Protein AF-A0A7S0CGX6-F1 (afdb_monomer_lite)

Sequence (219 aa):
TAFRGHVDDARGMKEIEALLEKGFIPLAGNFGIDGVIGSVFNYNDKLPGKLAWVVGTYDPVVAGTTTPLTILDLEKSSDESGDLQLMRALVSRTSAPDVHFEPFPEASVIDFSEEALRSMNGRWGGKGRLTLIGDAAHAFPAADGQGGSQAFEDAIVLTRLLEQGPKTTIDKVLEEFEVSRMERVTKIHADQTQRFANASKGKMVPWPQDFMSWVFKGV

Structure (mmCIF, N/CA/C/O backbone):
data_AF-A0A7S0CGX6-F1
#
_entry.id   AF-A0A7S0CGX6-F1
#
loop_
_atom_site.group_PDB
_atom_site.id
_atom_site.type_symbol
_atom_site.label_atom_id
_atom_site.label_alt_id
_atom_site.label_comp_id
_atom_site.label_asym_id
_atom_site.label_entity_id
_atom_site.label_seq_id
_atom_site.pdbx_PDB_ins_code
_atom_site.Cartn_x
_atom_site.Cartn_y
_atom_site.Cartn_z
_atom_site.occupancy
_atom_site.B_iso_or_equiv
_atom_site.auth_seq_id
_atom_site.auth_comp_id
_atom_site.auth_asym_id
_atom_site.auth_atom_id
_atom_site.pdbx_PDB_model_num
ATOM 1 N N . THR A 1 1 ? 2.842 7.699 -18.179 1.00 55.03 1 THR A N 1
ATOM 2 C CA . THR A 1 1 ? 1.690 6.883 -18.647 1.00 55.03 1 THR A CA 1
ATOM 3 C C . THR A 1 1 ? 1.991 5.424 -18.401 1.00 55.03 1 THR A C 1
ATOM 5 O O . THR A 1 1 ? 3.157 5.067 -18.501 1.00 55.03 1 THR A O 1
ATOM 8 N N . ALA A 1 2 ? 0.996 4.598 -18.071 1.00 59.06 2 ALA A N 1
ATOM 9 C CA . A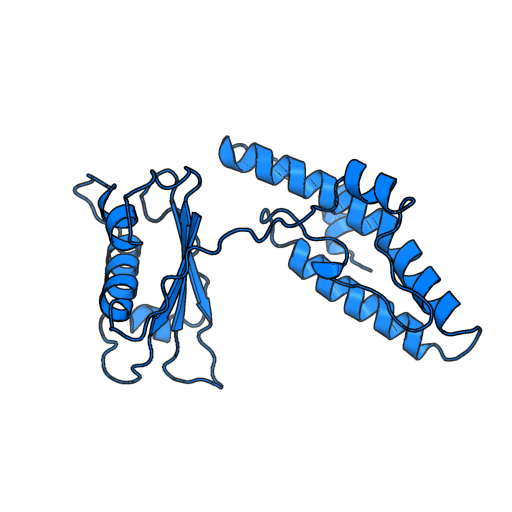LA A 1 2 ? 1.184 3.158 -17.899 1.00 59.06 2 ALA A CA 1
ATOM 10 C C . ALA A 1 2 ? 0.374 2.371 -18.935 1.00 59.06 2 ALA A C 1
ATOM 12 O O . ALA A 1 2 ? -0.763 2.729 -19.243 1.00 59.06 2 ALA A O 1
ATOM 13 N N . PHE A 1 3 ? 0.970 1.297 -19.441 1.00 62.03 3 PHE A N 1
ATOM 14 C CA . PHE A 1 3 ? 0.364 0.347 -20.364 1.00 62.03 3 PHE A CA 1
ATOM 15 C C . PHE A 1 3 ? 0.423 -1.045 -19.756 1.00 62.03 3 PHE A C 1
ATOM 17 O O . PHE A 1 3 ? 1.426 -1.391 -19.136 1.00 62.03 3 PHE A O 1
ATOM 24 N N . ARG A 1 4 ? -0.624 -1.845 -19.955 1.00 63.94 4 ARG A N 1
ATOM 25 C CA . ARG A 1 4 ? -0.702 -3.228 -19.475 1.00 63.94 4 ARG A CA 1
ATOM 26 C C . ARG A 1 4 ? -1.070 -4.170 -20.612 1.00 63.94 4 ARG A C 1
ATOM 28 O O . ARG A 1 4 ? -1.811 -3.780 -21.510 1.00 63.94 4 ARG A O 1
ATOM 35 N N . GLY A 1 5 ? -0.607 -5.408 -20.533 1.00 66.81 5 GLY A N 1
ATOM 36 C CA . GLY A 1 5 ? -0.975 -6.460 -21.475 1.00 66.81 5 GLY A CA 1
ATOM 37 C C . GLY A 1 5 ? -0.889 -7.840 -20.842 1.00 66.81 5 GLY A C 1
ATOM 38 O O . GLY A 1 5 ? -0.387 -8.002 -19.727 1.00 66.81 5 GLY A O 1
ATOM 39 N N . HIS A 1 6 ? -1.415 -8.834 -21.554 1.00 62.53 6 HIS A N 1
ATOM 40 C CA . HIS A 1 6 ? -1.326 -10.232 -21.155 1.00 62.53 6 HIS A CA 1
ATOM 41 C C . HIS A 1 6 ? -1.092 -11.136 -22.368 1.00 62.53 6 HIS A C 1
ATOM 43 O O . HIS A 1 6 ? -1.573 -10.838 -23.460 1.00 62.53 6 HIS A O 1
ATOM 49 N N . VAL A 1 7 ? -0.346 -12.225 -22.174 1.00 63.69 7 VAL A N 1
ATOM 50 C CA . VAL A 1 7 ? -0.142 -13.283 -23.178 1.00 63.69 7 VAL A CA 1
ATOM 51 C C . VAL A 1 7 ? -0.986 -14.495 -22.781 1.00 63.69 7 VAL A C 1
ATOM 53 O O . VAL A 1 7 ? -0.852 -14.967 -21.655 1.00 63.69 7 VAL A O 1
ATOM 56 N N . ASP A 1 8 ? -1.815 -14.988 -23.707 1.00 57.00 8 ASP A N 1
ATOM 57 C CA . ASP A 1 8 ? -2.742 -16.124 -23.540 1.00 57.00 8 ASP A CA 1
ATOM 58 C C . ASP A 1 8 ? -2.368 -17.304 -24.475 1.00 57.00 8 ASP A C 1
ATOM 60 O O . ASP A 1 8 ? -3.198 -17.822 -25.221 1.00 57.00 8 ASP A O 1
ATOM 64 N N . ASP A 1 9 ? -1.104 -17.747 -24.484 1.00 57.50 9 ASP A N 1
ATOM 65 C CA . ASP A 1 9 ? -0.684 -18.893 -25.312 1.00 57.50 9 ASP A CA 1
ATOM 66 C C . ASP A 1 9 ? 0.294 -19.824 -24.587 1.00 57.50 9 ASP A C 1
ATOM 68 O O . ASP A 1 9 ? 1.496 -19.583 -24.520 1.00 57.50 9 ASP A O 1
ATOM 72 N N . ALA A 1 10 ? -0.228 -20.956 -24.112 1.00 51.03 10 ALA A N 1
ATOM 73 C CA . ALA A 1 10 ? 0.530 -21.979 -23.401 1.00 51.03 10 ALA A CA 1
ATOM 74 C C . ALA A 1 10 ? 1.576 -22.732 -24.261 1.00 51.03 10 ALA A C 1
ATOM 76 O O . ALA A 1 10 ? 2.317 -23.540 -23.706 1.00 51.03 10 ALA A O 1
ATOM 77 N N . ARG A 1 11 ? 1.636 -22.549 -25.595 1.00 50.25 11 ARG A N 1
ATOM 78 C CA . ARG A 1 11 ? 2.437 -23.420 -26.490 1.00 50.25 11 ARG A CA 1
ATOM 79 C C . ARG A 1 11 ? 3.392 -22.703 -27.455 1.00 50.25 11 ARG A C 1
ATOM 81 O O . ARG A 1 11 ? 4.190 -23.379 -28.101 1.00 50.25 11 ARG A O 1
ATOM 88 N N . GLY A 1 12 ? 3.383 -21.373 -27.529 1.00 55.06 12 GLY A N 1
ATOM 89 C CA . GLY A 1 12 ? 4.249 -20.598 -28.431 1.00 55.06 12 GLY A CA 1
ATOM 90 C C . GLY A 1 12 ? 5.555 -20.046 -27.833 1.00 55.06 12 GLY A C 1
ATOM 91 O O . GLY A 1 12 ? 6.237 -19.287 -28.517 1.00 55.06 12 GLY A O 1
ATOM 92 N N . MET A 1 13 ? 5.902 -20.370 -26.584 1.00 58.91 13 MET A N 1
ATOM 93 C CA . MET A 1 13 ? 6.680 -19.501 -25.678 1.00 58.91 13 MET A CA 1
ATOM 94 C C . MET A 1 13 ? 8.217 -19.666 -25.638 1.00 58.91 13 MET A C 1
ATOM 96 O O . MET A 1 13 ? 8.823 -19.204 -24.680 1.00 58.91 13 MET A O 1
ATOM 100 N N . LYS A 1 14 ? 8.886 -20.261 -26.637 1.00 62.06 14 LYS A N 1
ATOM 101 C CA . LYS A 1 14 ? 10.346 -20.542 -26.561 1.00 62.06 14 LYS A CA 1
ATOM 102 C C . LYS A 1 14 ? 11.224 -19.325 -26.225 1.00 62.06 14 LYS A C 1
ATOM 104 O O . LYS A 1 14 ? 12.210 -19.466 -25.513 1.00 62.06 14 LYS A O 1
ATOM 109 N N . GLU A 1 15 ? 10.871 -18.128 -26.703 1.00 60.38 15 GLU A N 1
ATOM 110 C CA . GLU A 1 15 ? 11.646 -16.906 -26.415 1.00 60.38 15 GLU A CA 1
ATOM 111 C C . GLU A 1 15 ? 11.464 -16.385 -24.977 1.00 60.38 15 GLU A C 1
ATOM 113 O O . GLU A 1 15 ? 12.324 -15.669 -24.472 1.00 60.38 15 GLU A O 1
ATOM 118 N N . ILE A 1 16 ? 10.365 -16.749 -24.306 1.00 62.00 16 ILE A N 1
ATOM 119 C CA . ILE A 1 16 ? 10.053 -16.340 -22.925 1.00 62.00 16 ILE A CA 1
ATOM 120 C C . ILE A 1 16 ? 10.104 -17.519 -21.942 1.00 62.00 16 ILE A C 1
ATOM 122 O O . ILE A 1 16 ? 9.847 -17.345 -20.755 1.00 62.00 16 ILE A O 1
ATOM 126 N N . GLU A 1 17 ? 10.475 -18.710 -22.418 1.00 62.69 17 GLU A N 1
ATOM 127 C CA . GLU A 1 17 ? 10.611 -19.951 -21.647 1.00 62.69 17 GLU A CA 1
ATOM 128 C C . GLU A 1 17 ? 11.596 -19.770 -20.491 1.00 62.69 17 GLU A C 1
ATOM 130 O O . GLU A 1 17 ? 11.310 -20.172 -19.370 1.00 62.69 17 GLU A O 1
ATOM 135 N N . ALA A 1 18 ? 12.666 -19.004 -20.710 1.00 58.69 18 ALA A N 1
ATOM 136 C CA . ALA A 1 18 ? 13.598 -18.621 -19.657 1.00 58.69 18 ALA A CA 1
ATOM 137 C C . ALA A 1 18 ? 12.942 -17.825 -18.507 1.00 58.69 18 ALA A C 1
ATOM 139 O O . ALA A 1 18 ? 13.439 -17.887 -17.388 1.00 58.69 18 ALA A O 1
ATOM 140 N N . LEU A 1 19 ? 11.846 -17.085 -18.732 1.00 56.66 19 LEU A N 1
ATOM 141 C CA . LEU A 1 19 ? 11.074 -16.455 -17.647 1.00 56.66 19 LEU A CA 1
ATOM 142 C C . LEU A 1 19 ? 10.180 -17.447 -16.913 1.00 56.66 19 LEU A C 1
ATOM 144 O O . LEU A 1 19 ? 10.007 -17.335 -15.701 1.00 56.66 19 LEU A O 1
ATOM 148 N N . LEU A 1 20 ? 9.609 -18.392 -17.657 1.00 55.62 20 LEU A N 1
ATOM 149 C CA . LEU A 1 20 ? 8.734 -19.428 -17.118 1.00 55.62 20 LEU A CA 1
ATOM 150 C C . LEU A 1 20 ? 9.530 -20.414 -16.254 1.00 55.62 20 LEU A C 1
ATOM 152 O O . LEU A 1 20 ? 9.070 -20.806 -15.186 1.00 55.62 20 LEU A O 1
ATOM 156 N N . GLU A 1 21 ? 10.747 -20.760 -16.677 1.00 55.22 21 GLU A N 1
ATOM 157 C CA . GLU A 1 21 ? 11.655 -21.663 -15.965 1.00 55.22 21 GLU A CA 1
ATOM 158 C C . GLU A 1 21 ? 12.340 -21.004 -14.764 1.00 55.22 21 GLU A C 1
ATOM 160 O O . GLU A 1 21 ? 12.578 -21.668 -13.756 1.00 55.22 21 GLU A O 1
ATOM 165 N N . LYS A 1 22 ? 12.647 -19.699 -14.836 1.00 52.69 22 LYS A N 1
ATOM 166 C CA . LYS A 1 22 ? 13.346 -18.983 -13.752 1.00 52.69 22 LYS A CA 1
ATOM 167 C C . LYS A 1 22 ? 12.525 -18.819 -12.478 1.00 52.69 22 LYS A C 1
ATOM 169 O O . LYS A 1 22 ? 13.098 -18.382 -11.487 1.00 52.69 22 LYS A O 1
ATOM 174 N N . GLY A 1 23 ? 11.237 -19.173 -12.487 1.00 48.19 23 GLY A N 1
ATOM 175 C CA . GLY A 1 23 ? 10.415 -19.220 -11.284 1.00 48.19 23 GLY A CA 1
ATOM 176 C C . GLY A 1 23 ? 10.387 -17.877 -10.559 1.00 48.19 23 GLY A C 1
ATOM 177 O O . GLY A 1 23 ? 11.095 -17.675 -9.584 1.00 48.19 23 GLY A O 1
ATOM 178 N N . PHE A 1 24 ? 9.531 -16.973 -11.030 1.00 53.50 24 PHE A N 1
ATOM 179 C CA . PHE A 1 24 ? 9.082 -15.797 -10.282 1.00 53.50 24 PHE A CA 1
ATOM 180 C C . PHE A 1 24 ? 10.202 -14.908 -9.700 1.00 53.50 24 PHE A C 1
ATOM 182 O O . PHE A 1 24 ? 10.505 -14.926 -8.509 1.00 53.50 24 PHE A O 1
ATOM 189 N N . ILE A 1 25 ? 10.729 -14.011 -10.531 1.00 49.28 25 ILE A N 1
ATOM 190 C CA . ILE A 1 25 ? 11.289 -12.742 -10.058 1.00 49.28 25 ILE A CA 1
ATOM 191 C C . ILE A 1 25 ? 10.633 -11.659 -10.913 1.00 49.28 25 ILE A C 1
ATOM 193 O O . ILE A 1 25 ? 10.689 -11.780 -12.140 1.00 49.28 25 ILE A O 1
ATOM 197 N N . PRO A 1 26 ? 9.977 -10.636 -10.331 1.00 54.75 26 PRO A N 1
ATOM 198 C CA . PRO A 1 26 ? 9.543 -9.496 -11.121 1.00 54.75 26 PRO A CA 1
ATOM 199 C C . PRO A 1 26 ? 10.778 -8.916 -11.812 1.00 54.75 26 PRO A C 1
ATOM 201 O O . PRO A 1 26 ? 11.684 -8.408 -11.152 1.00 54.75 26 PRO A O 1
ATOM 204 N N . LEU A 1 27 ? 10.836 -9.020 -13.141 1.00 58.47 27 LEU A N 1
ATOM 205 C CA . LEU A 1 27 ? 11.769 -8.221 -13.922 1.00 58.47 27 LEU A CA 1
ATOM 206 C C . LEU A 1 27 ? 11.249 -6.796 -13.853 1.00 58.47 27 LEU A C 1
ATOM 208 O O . LEU A 1 27 ? 10.377 -6.424 -14.631 1.00 58.47 27 LEU A O 1
ATOM 212 N N . ALA A 1 28 ? 11.720 -6.054 -12.859 1.00 57.62 28 ALA A N 1
ATOM 213 C CA . ALA A 1 28 ? 11.467 -4.638 -12.688 1.00 57.62 28 ALA A CA 1
ATOM 214 C C . ALA A 1 28 ? 12.790 -3.899 -12.886 1.00 57.62 28 ALA A C 1
ATOM 216 O O . ALA A 1 28 ? 13.780 -4.185 -12.213 1.00 57.62 28 ALA A O 1
ATOM 217 N N . GLY A 1 29 ? 12.818 -2.969 -13.831 1.00 61.44 29 GLY A N 1
ATOM 218 C CA . GLY A 1 29 ? 14.030 -2.236 -14.167 1.00 61.44 29 GLY A CA 1
ATOM 219 C C . GLY A 1 29 ? 13.794 -1.220 -15.271 1.00 61.44 29 GLY A C 1
ATOM 220 O O . GLY A 1 29 ? 12.682 -1.093 -15.785 1.00 61.44 29 GLY A O 1
ATOM 221 N N . ASN A 1 30 ? 14.858 -0.511 -15.642 1.00 57.69 30 ASN A N 1
ATOM 222 C CA . ASN A 1 30 ? 14.795 0.487 -16.708 1.00 57.69 30 ASN A CA 1
ATOM 223 C C . ASN A 1 30 ? 15.037 -0.107 -18.106 1.00 57.69 30 ASN A C 1
ATOM 225 O O . ASN A 1 30 ? 14.940 0.608 -19.092 1.00 57.69 30 ASN A O 1
ATOM 229 N N . PHE A 1 31 ? 15.362 -1.404 -18.216 1.00 61.41 31 PHE A N 1
ATOM 230 C CA . PHE A 1 31 ? 15.564 -2.118 -19.492 1.00 61.41 31 PHE A CA 1
ATOM 231 C C . PHE A 1 31 ? 16.521 -1.422 -20.482 1.00 61.41 31 PHE A C 1
ATOM 233 O O . PHE A 1 31 ? 16.401 -1.605 -21.686 1.00 61.41 31 PHE A O 1
ATOM 240 N N . GLY A 1 32 ? 17.461 -0.611 -19.984 1.00 57.81 32 GLY A N 1
ATOM 241 C CA . GLY A 1 32 ? 18.377 0.183 -20.814 1.00 57.81 32 GLY A CA 1
ATOM 242 C C . GLY A 1 32 ? 17.799 1.499 -21.352 1.00 57.81 32 GLY A C 1
ATOM 243 O O . GLY A 1 32 ? 18.538 2.273 -21.947 1.00 57.81 32 GLY A O 1
ATOM 244 N N . ILE A 1 33 ? 16.522 1.805 -21.097 1.00 59.78 33 ILE A N 1
ATOM 245 C CA . ILE A 1 33 ? 15.863 3.023 -21.573 1.00 59.78 33 ILE A CA 1
ATOM 246 C C . ILE A 1 33 ? 15.670 4.009 -20.416 1.00 59.78 33 ILE A C 1
ATOM 248 O O . ILE A 1 33 ? 14.887 3.780 -19.489 1.00 59.78 33 ILE A O 1
ATOM 252 N N . ASP A 1 34 ? 16.355 5.149 -20.490 1.00 58.75 34 ASP A N 1
ATOM 253 C CA . ASP A 1 34 ? 16.158 6.245 -19.543 1.00 58.75 34 ASP A CA 1
ATOM 254 C C . ASP A 1 34 ? 14.699 6.720 -19.562 1.00 58.75 34 ASP A C 1
ATOM 256 O O . ASP A 1 34 ? 14.112 6.976 -20.612 1.00 58.75 34 ASP A O 1
ATOM 260 N N . GLY A 1 35 ? 14.096 6.839 -18.379 1.00 57.22 35 GLY A N 1
ATOM 261 C CA . GLY A 1 35 ? 12.719 7.316 -18.252 1.00 57.22 35 GLY A CA 1
ATOM 262 C C . GLY A 1 35 ? 11.635 6.247 -18.451 1.00 57.22 35 GLY A C 1
ATOM 263 O O . GLY A 1 35 ? 10.457 6.567 -18.270 1.00 57.22 35 GLY A O 1
ATOM 264 N N . VAL A 1 36 ? 11.988 4.993 -18.758 1.00 61.72 36 VAL A N 1
ATOM 265 C CA . VAL A 1 36 ? 11.042 3.868 -18.873 1.00 61.72 36 VAL A CA 1
ATOM 266 C C . VAL A 1 36 ? 11.250 2.896 -17.720 1.00 61.72 36 VAL A C 1
ATOM 268 O O . VAL A 1 36 ? 12.377 2.563 -17.380 1.00 61.72 36 VAL A O 1
ATOM 271 N N . ILE A 1 37 ? 10.156 2.414 -17.137 1.00 63.28 37 ILE A N 1
ATOM 272 C CA . ILE A 1 37 ? 10.156 1.278 -16.217 1.00 63.28 37 ILE A CA 1
ATOM 273 C C . ILE A 1 37 ? 9.245 0.210 -16.788 1.00 63.28 37 ILE A C 1
ATOM 275 O O . ILE A 1 37 ? 8.051 0.427 -16.974 1.00 63.28 37 ILE A O 1
ATOM 279 N N . GLY A 1 38 ? 9.799 -0.968 -17.033 1.00 66.00 38 GLY A N 1
ATOM 280 C CA . GLY A 1 38 ? 9.002 -2.163 -17.271 1.00 66.00 38 GLY A CA 1
ATOM 281 C C . GLY A 1 38 ? 8.820 -2.939 -15.974 1.00 66.00 38 GLY A C 1
ATOM 282 O O . GLY A 1 38 ? 9.636 -2.878 -15.050 1.00 66.00 38 GLY A O 1
ATOM 283 N N . SER A 1 39 ? 7.737 -3.686 -15.881 1.00 66.00 39 SER A N 1
ATOM 284 C CA . SER A 1 39 ? 7.601 -4.723 -14.878 1.00 66.00 39 SER A CA 1
ATOM 285 C C . SER A 1 39 ? 6.786 -5.880 -15.424 1.00 66.00 39 SER A C 1
ATOM 287 O O . SER A 1 39 ? 5.661 -5.703 -15.893 1.00 66.00 39 SER A O 1
ATOM 289 N N . VAL A 1 40 ? 7.355 -7.077 -15.359 1.00 65.75 40 VAL A N 1
ATOM 290 C CA . VAL A 1 40 ? 6.648 -8.315 -15.694 1.00 65.75 40 VAL A CA 1
ATOM 291 C C . VAL A 1 40 ? 6.173 -8.944 -14.396 1.00 65.75 40 VAL A C 1
ATOM 293 O O . VAL A 1 40 ? 6.972 -9.183 -13.489 1.00 65.75 40 VAL A O 1
ATOM 296 N N . PHE A 1 41 ? 4.873 -9.205 -14.294 1.00 62.22 41 PHE A N 1
ATOM 297 C CA . PHE A 1 41 ? 4.278 -9.762 -13.090 1.00 62.22 41 PHE A CA 1
ATOM 298 C C . PHE A 1 41 ? 3.475 -11.014 -13.414 1.00 62.22 41 PHE A C 1
ATOM 300 O O . PHE A 1 41 ? 2.831 -11.122 -14.452 1.00 62.22 41 PHE A O 1
ATOM 307 N N . ASN A 1 42 ? 3.406 -11.903 -12.425 1.00 55.75 42 ASN A N 1
ATOM 308 C CA . ASN A 1 42 ? 2.392 -12.946 -12.348 1.00 55.75 42 ASN A CA 1
ATOM 309 C C . ASN A 1 42 ? 2.576 -14.087 -13.366 1.00 55.75 42 ASN A C 1
ATOM 311 O O . ASN A 1 42 ? 1.883 -14.162 -14.378 1.00 55.75 42 ASN A O 1
ATOM 315 N N . TYR A 1 43 ? 3.458 -15.028 -13.026 1.00 54.16 43 TYR A N 1
ATOM 316 C CA . TYR A 1 43 ? 3.248 -16.433 -13.375 1.00 54.16 43 TYR A CA 1
ATOM 317 C C . TYR A 1 43 ? 2.336 -17.048 -12.303 1.00 54.16 43 TYR A C 1
ATOM 319 O O . TYR A 1 43 ? 2.728 -17.155 -11.144 1.00 54.16 43 TYR A O 1
ATOM 327 N N . ASN A 1 44 ? 1.094 -17.386 -12.648 1.00 52.75 44 ASN A N 1
ATOM 328 C CA . ASN A 1 44 ? 0.137 -17.924 -11.681 1.00 52.75 44 ASN A CA 1
ATOM 329 C C . ASN A 1 44 ? -0.127 -19.408 -11.949 1.00 52.75 44 ASN A C 1
ATOM 331 O O . ASN A 1 44 ? -0.721 -19.747 -12.969 1.00 52.75 44 ASN A O 1
ATOM 335 N N . ASP A 1 45 ? 0.213 -20.281 -10.999 1.00 53.53 45 ASP A N 1
ATOM 336 C CA . ASP A 1 45 ? -0.017 -21.731 -11.113 1.00 53.53 45 ASP A CA 1
ATOM 337 C C . ASP A 1 45 ? -1.494 -22.108 -11.323 1.00 53.53 45 ASP A C 1
ATOM 339 O O . ASP A 1 45 ? -1.803 -23.173 -11.857 1.00 53.53 45 ASP A O 1
ATOM 343 N N . LYS A 1 46 ? -2.434 -21.243 -10.914 1.00 55.09 46 LYS A N 1
ATOM 344 C CA . LYS A 1 46 ? -3.880 -21.445 -11.109 1.00 55.09 46 LYS A CA 1
ATOM 345 C C . LYS A 1 46 ? -4.393 -20.909 -12.448 1.00 55.09 46 LYS A C 1
ATOM 347 O O . LYS A 1 46 ? -5.544 -21.171 -12.790 1.00 55.09 46 LYS A O 1
ATOM 352 N N . LEU A 1 47 ? -3.569 -20.174 -13.194 1.00 57.25 47 LEU A N 1
ATOM 3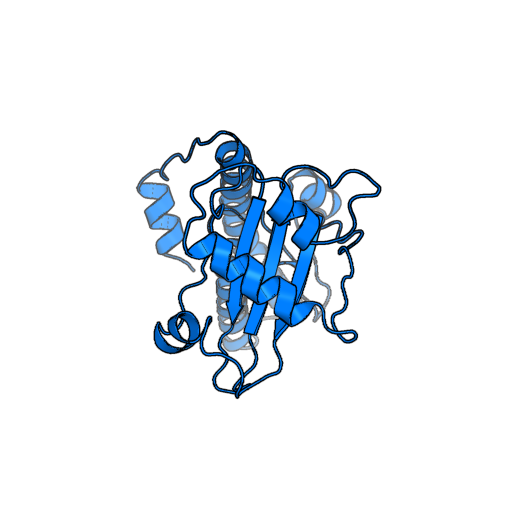53 C CA . LEU A 1 47 ? -3.847 -19.678 -14.544 1.00 57.25 47 LEU A CA 1
ATOM 354 C C . LEU A 1 47 ? -2.660 -20.016 -15.467 1.00 57.25 47 LEU A C 1
ATOM 356 O O . LEU A 1 47 ? -1.956 -19.113 -15.928 1.00 57.25 47 LEU A O 1
ATOM 360 N N . PRO A 1 48 ? -2.410 -21.314 -15.719 1.00 56.50 48 PRO A N 1
ATOM 361 C CA . PRO A 1 48 ? -1.259 -21.752 -16.496 1.00 56.50 48 PRO A CA 1
ATOM 362 C C . PRO A 1 48 ? -1.283 -21.145 -17.903 1.00 56.50 48 PRO A C 1
ATOM 364 O O . PRO A 1 48 ? -2.318 -21.132 -18.571 1.00 56.50 48 PRO A O 1
ATOM 367 N N . GLY A 1 49 ? -0.129 -20.649 -18.351 1.00 57.06 49 GLY A N 1
ATOM 368 C CA . GLY A 1 49 ? 0.025 -20.031 -19.671 1.00 57.06 49 GLY A CA 1
ATOM 369 C C . GLY A 1 49 ? -0.431 -18.573 -19.763 1.00 57.06 49 GLY A C 1
ATOM 370 O O . GLY A 1 49 ? -0.468 -18.049 -20.872 1.00 57.06 49 GLY A O 1
ATOM 371 N N . LYS A 1 50 ? -0.756 -17.924 -18.633 1.00 62.09 50 LYS A N 1
ATOM 372 C CA . LYS A 1 50 ? -0.998 -16.479 -18.572 1.00 62.09 50 LYS A CA 1
ATOM 373 C C . LYS A 1 50 ? 0.199 -15.750 -17.973 1.00 62.09 50 LYS A C 1
ATOM 375 O O . LYS A 1 50 ? 0.679 -16.118 -16.903 1.00 62.09 50 LYS A O 1
ATOM 380 N N . LEU A 1 51 ? 0.631 -14.688 -18.646 1.00 66.94 51 LEU A N 1
ATOM 381 C CA . LEU A 1 51 ? 1.664 -13.767 -18.173 1.00 66.94 51 LEU A CA 1
ATOM 382 C C . LEU A 1 51 ? 1.146 -12.337 -18.293 1.00 66.94 51 LEU A C 1
ATOM 384 O O . LEU A 1 51 ? 0.681 -11.958 -19.367 1.00 66.94 51 LEU A O 1
ATOM 388 N N . ALA A 1 52 ? 1.237 -11.552 -17.218 1.00 69.44 52 ALA A N 1
ATOM 389 C CA . ALA A 1 52 ? 0.880 -10.138 -17.230 1.00 69.44 52 ALA A CA 1
ATOM 390 C C . ALA A 1 52 ? 2.135 -9.257 -17.239 1.00 69.44 52 ALA A C 1
ATOM 392 O O . ALA A 1 52 ? 3.186 -9.601 -16.697 1.00 69.44 52 ALA A O 1
ATOM 393 N N . TRP A 1 53 ? 2.036 -8.081 -17.842 1.00 71.25 53 TRP A N 1
ATOM 394 C CA . TRP A 1 53 ? 3.134 -7.121 -17.836 1.00 71.25 53 TRP A CA 1
ATOM 395 C C . TRP A 1 53 ? 2.605 -5.692 -17.846 1.00 71.25 53 TRP A C 1
ATOM 397 O O . TRP A 1 53 ? 1.476 -5.428 -18.273 1.00 71.25 53 TRP A O 1
ATOM 407 N N . VAL A 1 54 ? 3.435 -4.778 -17.351 1.00 68.50 54 VAL A N 1
ATOM 408 C CA . VAL A 1 54 ? 3.196 -3.337 -17.333 1.00 68.50 54 VAL A CA 1
ATOM 409 C C . VAL A 1 54 ? 4.447 -2.612 -17.823 1.00 68.50 54 VAL A C 1
ATOM 411 O O . VAL A 1 54 ? 5.559 -2.967 -17.446 1.00 68.50 54 VAL A O 1
ATOM 414 N N . VAL A 1 55 ? 4.275 -1.584 -18.651 1.00 67.12 55 VAL A N 1
ATOM 415 C CA . VAL A 1 55 ? 5.334 -0.626 -19.003 1.00 67.12 55 VAL A CA 1
ATOM 416 C C . VAL A 1 55 ? 4.859 0.772 -18.644 1.00 67.12 55 VAL A C 1
ATOM 418 O O . VAL A 1 55 ? 3.783 1.197 -19.065 1.00 67.12 55 VAL A O 1
ATOM 421 N N . GLY A 1 56 ? 5.655 1.478 -17.852 1.00 62.56 56 GLY A N 1
ATOM 422 C CA . GLY A 1 56 ? 5.445 2.857 -17.445 1.00 62.56 56 GLY A CA 1
ATOM 423 C C . GLY A 1 56 ? 6.543 3.778 -17.965 1.00 62.56 56 GLY A C 1
ATOM 424 O O . GLY A 1 56 ? 7.681 3.361 -18.165 1.00 62.56 56 GLY A O 1
ATOM 425 N N . THR A 1 57 ? 6.203 5.050 -18.153 1.00 58.75 57 THR A N 1
ATOM 426 C CA . THR A 1 57 ? 7.162 6.124 -18.449 1.00 58.75 57 THR A CA 1
ATOM 427 C C . THR A 1 57 ? 7.056 7.230 -17.407 1.00 58.75 57 THR A C 1
ATOM 429 O O . THR A 1 57 ? 5.943 7.573 -16.985 1.00 58.75 57 THR A O 1
ATOM 432 N N . TYR A 1 58 ? 8.202 7.792 -17.019 1.00 55.12 58 TYR A N 1
ATOM 433 C CA . TYR A 1 58 ? 8.285 8.981 -16.167 1.00 55.12 58 TYR A CA 1
ATOM 434 C C . TYR A 1 58 ? 7.870 10.244 -16.922 1.00 55.12 58 TYR A C 1
ATOM 436 O O . TYR A 1 58 ? 7.162 11.084 -16.369 1.00 55.12 58 TYR A O 1
ATOM 444 N N . ASP A 1 59 ? 8.250 10.345 -18.197 1.00 52.66 59 ASP A N 1
ATOM 445 C CA . ASP A 1 59 ? 7.828 11.451 -19.044 1.00 52.66 59 ASP A CA 1
ATOM 446 C C . ASP A 1 59 ? 6.402 11.222 -19.565 1.00 52.66 59 ASP A C 1
ATOM 448 O O . ASP A 1 59 ? 6.044 10.095 -19.944 1.00 52.66 59 ASP A O 1
ATOM 452 N N . PRO A 1 60 ? 5.552 12.266 -19.590 1.00 51.62 60 PRO A N 1
ATOM 453 C CA . PRO A 1 60 ? 4.245 12.176 -20.216 1.00 51.62 60 PRO A CA 1
ATOM 454 C C . PRO A 1 60 ? 4.430 11.805 -21.688 1.00 51.62 60 PRO A C 1
ATOM 456 O O . PRO A 1 60 ? 5.144 12.479 -22.430 1.00 51.62 60 PRO A O 1
ATOM 459 N N . VAL A 1 61 ? 3.785 10.715 -22.107 1.00 52.66 61 VAL A N 1
ATOM 460 C CA . VAL A 1 61 ? 3.764 10.312 -23.515 1.00 52.66 61 VAL A CA 1
ATOM 461 C C . VAL A 1 61 ? 3.188 11.480 -24.309 1.00 52.66 61 VAL A C 1
ATOM 463 O O . VAL A 1 61 ? 2.066 11.917 -24.042 1.00 52.66 61 VAL A O 1
ATOM 466 N N . VAL A 1 62 ? 3.981 12.021 -25.238 1.00 49.47 62 VAL A N 1
ATOM 467 C CA . VAL A 1 62 ? 3.565 13.123 -26.112 1.00 49.47 62 VAL A CA 1
ATOM 468 C C . VAL A 1 62 ? 2.254 12.724 -26.786 1.00 49.47 62 VAL A C 1
ATOM 470 O O . VAL A 1 62 ? 2.113 11.607 -27.282 1.00 49.47 62 VAL A O 1
ATOM 473 N N . ALA A 1 63 ? 1.267 13.619 -26.774 1.00 43.66 63 ALA A N 1
ATOM 474 C CA . ALA A 1 63 ? -0.013 13.367 -27.422 1.00 43.66 63 ALA A CA 1
ATOM 475 C C . ALA A 1 63 ? 0.222 12.966 -28.892 1.00 43.66 63 ALA A C 1
ATOM 477 O O . ALA A 1 63 ? 0.703 13.773 -29.685 1.00 43.66 63 ALA A O 1
ATOM 478 N N . GLY A 1 64 ? -0.081 11.708 -29.235 1.00 48.53 64 GLY A N 1
ATOM 479 C CA . GLY A 1 64 ? 0.124 11.146 -30.576 1.00 48.53 64 GLY A CA 1
ATOM 480 C C . GLY A 1 64 ? 1.119 9.982 -30.678 1.00 48.53 64 GLY A C 1
ATOM 481 O O . GLY A 1 64 ? 1.144 9.335 -31.722 1.00 48.53 64 GLY A O 1
ATOM 482 N N . THR A 1 65 ? 1.885 9.651 -29.632 1.00 52.75 65 THR A N 1
ATOM 483 C CA . THR A 1 65 ? 2.748 8.450 -29.601 1.00 52.75 65 THR A CA 1
ATOM 484 C C . THR A 1 65 ? 1.982 7.277 -28.985 1.00 52.75 65 THR A C 1
ATOM 486 O O . THR A 1 65 ? 1.833 7.175 -27.771 1.00 52.75 65 THR A O 1
ATOM 489 N N . THR A 1 66 ? 1.382 6.429 -29.819 1.00 57.34 66 THR A N 1
ATOM 490 C CA . THR A 1 66 ? 0.208 5.630 -29.423 1.00 57.34 66 THR A CA 1
ATOM 491 C C . THR A 1 66 ? 0.440 4.132 -29.225 1.00 57.34 66 THR A C 1
ATOM 493 O O . THR A 1 66 ? -0.517 3.380 -29.354 1.00 57.34 66 THR A O 1
ATOM 496 N N . THR A 1 67 ? 1.638 3.652 -28.862 1.00 61.53 67 THR A N 1
ATOM 497 C CA . THR A 1 67 ? 1.787 2.256 -28.375 1.00 61.53 67 THR A CA 1
ATOM 498 C C . THR A 1 67 ? 2.979 2.051 -27.421 1.00 61.53 67 THR A C 1
ATOM 500 O O . THR A 1 67 ? 3.969 2.779 -27.503 1.00 61.53 67 THR A O 1
ATOM 503 N N . PRO A 1 68 ? 2.964 1.010 -26.566 1.00 61.78 68 PRO A N 1
ATOM 504 C CA . PRO A 1 68 ? 4.146 0.589 -25.803 1.00 61.78 68 PRO A CA 1
ATOM 505 C C . PRO A 1 68 ? 5.370 0.298 -26.684 1.00 61.78 68 PRO A C 1
ATOM 507 O O . PRO A 1 68 ? 6.487 0.585 -26.270 1.00 61.78 68 PRO A O 1
ATOM 510 N N . LEU A 1 69 ? 5.176 -0.206 -27.913 1.00 66.62 69 LEU A N 1
ATOM 511 C CA . LEU A 1 69 ? 6.268 -0.424 -28.874 1.00 66.62 69 LEU A CA 1
ATOM 512 C C . LEU A 1 69 ? 6.958 0.885 -29.234 1.00 66.62 69 LEU A C 1
ATOM 514 O O . LEU A 1 69 ? 8.176 0.951 -29.169 1.00 66.62 69 LEU A O 1
ATOM 518 N N . THR A 1 70 ? 6.192 1.950 -29.492 1.00 66.50 70 THR A N 1
ATOM 519 C CA . THR A 1 70 ? 6.794 3.259 -29.786 1.00 66.50 70 THR A CA 1
ATOM 520 C C . THR A 1 70 ? 7.626 3.805 -28.631 1.00 66.50 70 THR A C 1
ATOM 522 O O . THR A 1 70 ? 8.565 4.542 -28.888 1.00 66.50 70 THR A O 1
ATOM 525 N N . ILE A 1 71 ? 7.323 3.433 -27.380 1.00 64.25 71 ILE A N 1
ATOM 526 C CA . ILE A 1 71 ? 8.127 3.793 -26.201 1.00 64.25 71 ILE A CA 1
ATOM 527 C C . ILE A 1 71 ? 9.416 2.972 -26.155 1.00 64.25 71 ILE A C 1
ATOM 529 O O . ILE A 1 71 ? 10.480 3.530 -25.907 1.00 64.25 71 ILE A O 1
ATOM 533 N N . LEU A 1 72 ? 9.336 1.667 -26.428 1.00 65.31 72 LEU A N 1
ATOM 534 C CA . LEU A 1 72 ? 10.517 0.803 -26.523 1.00 65.31 72 LEU A CA 1
ATOM 535 C C . LEU A 1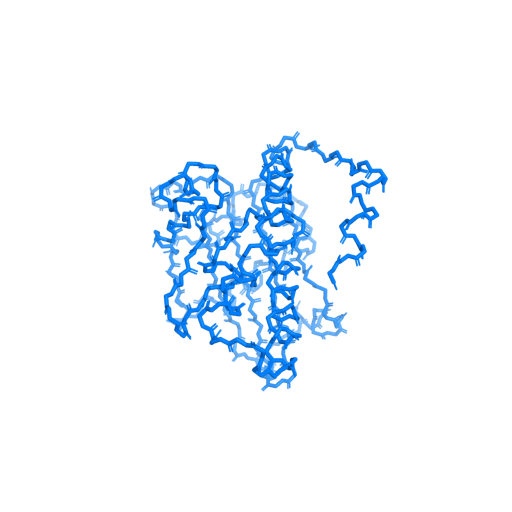 72 ? 11.417 1.191 -27.713 1.00 65.31 72 LEU A C 1
ATOM 537 O O . LEU A 1 72 ? 12.634 1.065 -27.637 1.00 65.31 72 LEU A O 1
ATOM 541 N N . ASP A 1 73 ? 10.846 1.704 -28.804 1.00 65.56 73 ASP A N 1
ATOM 542 C CA . ASP A 1 73 ? 11.558 2.187 -29.998 1.00 65.56 73 ASP A CA 1
ATOM 543 C C . ASP A 1 73 ? 12.248 3.551 -29.803 1.00 65.56 73 ASP A C 1
ATOM 545 O O . ASP A 1 73 ? 13.003 3.984 -30.675 1.00 65.56 73 ASP A O 1
ATOM 549 N N . LEU A 1 74 ? 12.017 4.249 -28.681 1.00 60.03 74 LEU A N 1
ATOM 550 C CA . LEU A 1 74 ? 12.736 5.494 -28.368 1.00 60.03 74 LEU A CA 1
ATOM 551 C C . LEU A 1 74 ? 14.215 5.250 -28.045 1.00 60.03 74 LEU A C 1
ATOM 553 O O . LEU A 1 74 ? 15.014 6.189 -28.109 1.00 60.03 74 LEU A O 1
ATOM 557 N N . GLU A 1 75 ? 14.596 4.014 -27.725 1.00 57.41 75 GLU A N 1
ATOM 558 C CA . GLU A 1 75 ? 15.991 3.668 -27.507 1.00 57.41 75 GLU A CA 1
ATOM 559 C C . GLU A 1 75 ? 16.740 3.541 -28.844 1.00 57.41 75 GLU A C 1
ATOM 561 O O . GLU A 1 75 ? 16.372 2.770 -29.727 1.00 57.41 75 GLU A O 1
ATOM 566 N N . LYS A 1 76 ? 17.811 4.326 -29.005 1.00 52.34 76 LYS A N 1
ATOM 567 C CA . LYS A 1 76 ? 18.679 4.326 -30.198 1.00 52.34 76 LYS A CA 1
ATOM 568 C C . LYS A 1 76 ? 19.964 3.510 -30.004 1.00 52.34 76 LYS A C 1
ATOM 570 O O . LYS A 1 76 ? 20.910 3.701 -30.771 1.00 52.34 76 LYS A O 1
ATOM 575 N N . SER A 1 77 ? 20.059 2.696 -28.952 1.00 50.91 77 SER A N 1
ATOM 576 C CA . SER A 1 77 ? 21.307 2.002 -28.634 1.00 50.91 77 SER A CA 1
ATOM 577 C C . SER A 1 77 ? 21.484 0.752 -29.504 1.00 50.91 77 SER A C 1
ATOM 579 O O . SER A 1 77 ? 20.529 0.113 -29.936 1.00 50.91 77 SER A O 1
ATOM 581 N N . SER A 1 78 ? 22.737 0.450 -29.840 1.00 47.44 78 SER A N 1
ATOM 582 C CA . SER A 1 78 ? 23.132 -0.676 -30.693 1.00 47.44 78 SER A CA 1
ATOM 583 C C . SER A 1 78 ? 23.417 -1.962 -29.909 1.00 47.44 78 SER A C 1
ATOM 585 O O . SER A 1 78 ? 23.903 -2.924 -30.499 1.00 47.44 78 SER A O 1
ATOM 587 N N . ASP A 1 79 ? 23.185 -1.961 -28.594 1.00 51.94 79 ASP A N 1
ATOM 588 C CA . ASP A 1 79 ? 23.458 -3.083 -27.695 1.00 51.94 79 ASP A CA 1
ATOM 589 C C . ASP A 1 79 ? 22.197 -3.368 -26.871 1.00 51.94 79 ASP A C 1
ATOM 591 O O . ASP A 1 79 ? 22.029 -2.893 -25.748 1.00 51.94 79 ASP A O 1
ATOM 595 N N . GLU A 1 80 ? 21.251 -4.085 -27.483 1.00 56.50 80 GLU A N 1
ATOM 596 C CA . GLU A 1 80 ? 20.010 -4.446 -26.807 1.00 56.50 80 GLU A CA 1
ATOM 597 C C . GLU A 1 80 ? 20.319 -5.433 -25.681 1.00 56.50 80 GLU A C 1
ATOM 599 O O . GLU A 1 80 ? 20.621 -6.608 -25.923 1.00 56.50 80 GLU A O 1
ATOM 604 N N . SER A 1 81 ? 20.181 -4.973 -24.437 1.00 63.72 81 SER A N 1
ATOM 605 C CA . SER A 1 81 ? 20.162 -5.868 -23.282 1.00 63.72 81 SER A CA 1
ATOM 606 C C . SER A 1 81 ? 19.126 -6.985 -23.492 1.00 63.72 81 SER A C 1
ATOM 608 O O . SER A 1 81 ? 18.062 -6.766 -24.080 1.00 63.72 81 SER A O 1
ATOM 610 N N . GLY A 1 82 ? 19.411 -8.195 -22.996 1.00 63.62 82 GLY A N 1
ATOM 611 C CA . GLY A 1 82 ? 18.491 -9.334 -23.131 1.00 63.62 82 GLY A CA 1
ATOM 612 C C . GLY A 1 82 ? 17.092 -9.053 -22.565 1.00 63.62 82 GLY A C 1
ATOM 613 O O . GLY A 1 82 ? 16.099 -9.570 -23.075 1.00 63.62 82 GLY A O 1
ATOM 614 N N . ASP A 1 83 ? 17.001 -8.170 -21.570 1.00 64.06 83 ASP A N 1
ATOM 615 C CA . ASP A 1 83 ? 15.737 -7.759 -20.967 1.00 64.06 83 ASP A CA 1
ATOM 616 C C . ASP A 1 83 ? 14.908 -6.857 -21.906 1.00 64.06 83 ASP A C 1
ATOM 618 O O . ASP A 1 83 ? 13.680 -6.951 -21.922 1.00 64.06 83 ASP A O 1
ATOM 622 N N . LEU A 1 84 ? 15.541 -6.013 -22.733 1.00 67.5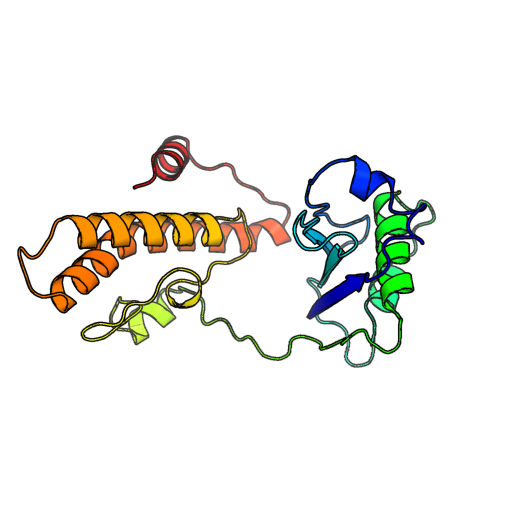0 84 LEU A N 1
ATOM 623 C CA . LEU A 1 84 ? 14.830 -5.185 -23.714 1.00 67.50 84 LEU A CA 1
ATOM 624 C C . LEU A 1 84 ? 14.277 -6.021 -24.874 1.00 67.50 84 LEU A C 1
ATOM 626 O O . LEU A 1 84 ? 13.113 -5.859 -25.251 1.00 67.50 84 LEU A O 1
ATOM 630 N N . GLN A 1 85 ? 15.076 -6.962 -25.391 1.00 70.81 85 GLN A N 1
ATOM 631 C CA . GLN A 1 85 ? 14.634 -7.928 -26.408 1.00 70.81 85 GLN A CA 1
ATOM 632 C C . GLN A 1 85 ? 13.411 -8.710 -25.921 1.00 70.81 85 GLN A C 1
ATOM 634 O O . GLN A 1 85 ? 12.431 -8.894 -26.645 1.00 70.81 85 GLN A O 1
ATOM 639 N N . LEU A 1 86 ? 13.442 -9.110 -24.652 1.00 69.12 86 LEU A N 1
ATOM 640 C CA . LEU A 1 86 ? 12.345 -9.788 -23.990 1.00 69.12 86 LEU A CA 1
ATOM 641 C C . LEU A 1 86 ? 11.091 -8.908 -23.872 1.00 69.12 86 LEU A C 1
ATOM 643 O O . LEU A 1 86 ? 9.996 -9.368 -24.197 1.00 69.12 86 LEU A O 1
ATOM 647 N N . MET A 1 87 ? 11.221 -7.645 -23.455 1.00 69.44 87 MET A N 1
ATOM 648 C CA . MET A 1 87 ? 10.077 -6.727 -23.389 1.00 69.44 87 MET A CA 1
ATOM 649 C C . MET A 1 87 ? 9.464 -6.479 -24.771 1.00 69.44 87 MET A C 1
ATOM 651 O O . MET A 1 87 ? 8.239 -6.485 -24.901 1.00 69.44 87 MET A O 1
ATOM 655 N N . ARG A 1 88 ? 10.275 -6.356 -25.830 1.00 72.69 88 ARG A N 1
ATOM 656 C CA . ARG A 1 88 ? 9.776 -6.292 -27.215 1.00 72.69 88 ARG A CA 1
ATOM 657 C C . ARG A 1 88 ? 9.033 -7.565 -27.618 1.00 72.69 88 ARG A C 1
ATOM 659 O O . ARG A 1 88 ? 7.962 -7.479 -28.222 1.00 72.69 88 ARG A O 1
ATOM 666 N N . ALA A 1 89 ? 9.564 -8.739 -27.276 1.00 71.94 89 ALA A N 1
ATOM 667 C CA . ALA A 1 89 ? 8.912 -10.018 -27.549 1.00 71.94 89 ALA A CA 1
ATOM 668 C C . ALA A 1 89 ? 7.550 -10.117 -26.839 1.00 71.94 89 ALA A C 1
ATOM 670 O O . ALA A 1 89 ? 6.557 -10.490 -27.461 1.00 71.94 89 ALA A O 1
ATOM 671 N N . LEU A 1 90 ? 7.470 -9.699 -25.572 1.00 70.88 90 LEU A N 1
ATOM 672 C CA . LEU A 1 90 ? 6.213 -9.644 -24.824 1.00 70.88 90 LEU A CA 1
ATOM 673 C C . LEU A 1 90 ? 5.211 -8.696 -25.484 1.00 70.88 90 LEU A C 1
ATOM 675 O O . LEU A 1 90 ? 4.116 -9.129 -25.840 1.00 70.88 90 LEU A O 1
ATOM 679 N N . VAL A 1 91 ? 5.596 -7.436 -25.714 1.00 69.75 91 VAL A N 1
ATOM 680 C CA . VAL A 1 91 ? 4.701 -6.416 -26.279 1.00 69.75 91 VAL A CA 1
ATOM 681 C C . VAL A 1 91 ? 4.215 -6.806 -27.682 1.00 69.75 91 VAL A C 1
ATOM 683 O O . VAL A 1 91 ? 3.017 -6.708 -27.966 1.00 69.75 91 VAL A O 1
ATOM 686 N N . SER A 1 92 ? 5.105 -7.291 -28.554 1.00 70.94 92 SER A N 1
ATOM 687 C CA . SER A 1 92 ? 4.755 -7.708 -29.922 1.00 70.94 92 SER A CA 1
ATOM 688 C C . SER A 1 92 ? 3.792 -8.897 -29.949 1.00 70.94 92 SER A C 1
ATOM 690 O O . SER A 1 92 ? 2.834 -8.888 -30.721 1.00 70.94 92 SER A O 1
ATOM 692 N N . ARG A 1 93 ? 3.960 -9.884 -29.059 1.00 67.44 93 ARG A N 1
ATOM 693 C CA . ARG A 1 93 ? 3.020 -11.012 -28.944 1.00 67.44 93 ARG A CA 1
ATOM 694 C C . ARG A 1 93 ? 1.686 -10.626 -28.319 1.00 67.44 93 ARG A C 1
ATOM 696 O O . ARG A 1 93 ? 0.661 -11.203 -28.666 1.00 67.44 93 ARG A O 1
ATOM 703 N N . THR A 1 94 ? 1.679 -9.610 -27.465 1.00 63.09 94 THR A N 1
ATOM 704 C CA . THR A 1 94 ? 0.453 -8.968 -26.977 1.00 63.09 94 THR A CA 1
ATOM 705 C C . THR A 1 94 ? -0.086 -7.890 -27.917 1.00 63.09 94 THR A C 1
ATOM 707 O O . THR A 1 94 ? -0.959 -7.136 -27.535 1.00 63.09 94 THR A O 1
ATOM 710 N N . SER A 1 95 ? 0.393 -7.761 -29.153 1.00 55.19 95 SER A N 1
ATOM 711 C CA . SER A 1 95 ? -0.208 -6.834 -30.130 1.00 55.19 95 SER A CA 1
ATOM 712 C C . SER A 1 95 ? -1.370 -7.479 -30.910 1.00 55.19 95 SER A C 1
ATOM 714 O O . SER A 1 95 ? -1.755 -7.001 -31.975 1.00 55.19 95 SER A O 1
ATOM 716 N N . ALA A 1 96 ? -1.922 -8.583 -30.392 1.00 53.19 96 ALA A N 1
ATOM 717 C CA . ALA A 1 96 ? -3.111 -9.246 -30.914 1.00 53.19 96 ALA A CA 1
ATOM 718 C C . ALA A 1 96 ? -4.364 -8.353 -30.744 1.00 53.19 96 ALA A C 1
ATOM 720 O O . ALA A 1 96 ? -4.415 -7.558 -29.804 1.00 53.19 96 ALA A O 1
ATOM 721 N N . PRO A 1 97 ? -5.389 -8.487 -31.612 1.00 49.34 97 PRO A N 1
ATOM 722 C CA . PRO A 1 97 ? -6.612 -7.668 -31.590 1.00 49.34 97 PRO A CA 1
ATOM 723 C C . PRO A 1 97 ? -7.392 -7.674 -30.259 1.00 49.34 97 PRO A C 1
ATOM 725 O O . PRO A 1 97 ? -8.254 -6.821 -30.065 1.00 49.34 97 PRO A O 1
ATOM 728 N N . ASP A 1 98 ? -7.055 -8.579 -29.338 1.00 44.03 98 ASP A N 1
ATOM 729 C CA . ASP A 1 98 ? -7.710 -8.764 -28.039 1.00 44.03 98 ASP A CA 1
ATOM 730 C C . ASP A 1 98 ? -6.975 -8.053 -26.882 1.00 44.03 98 ASP A C 1
ATOM 732 O O . ASP A 1 98 ? -7.335 -8.192 -25.710 1.00 44.03 98 ASP A O 1
ATOM 736 N N . VAL A 1 99 ? -5.918 -7.290 -27.181 1.00 46.28 99 VAL A N 1
ATOM 737 C CA . VAL A 1 99 ? -5.173 -6.545 -26.164 1.00 46.28 99 VAL A CA 1
ATOM 738 C C . VAL A 1 99 ? -5.736 -5.145 -25.998 1.00 46.28 99 VAL A C 1
ATOM 740 O O . VAL A 1 99 ? -5.613 -4.260 -26.843 1.00 46.28 99 VAL A O 1
ATOM 743 N N . HIS A 1 100 ? -6.364 -4.959 -24.843 1.00 48.47 100 HIS A N 1
ATOM 744 C CA . HIS A 1 100 ? -6.932 -3.696 -24.407 1.00 48.47 100 HIS A 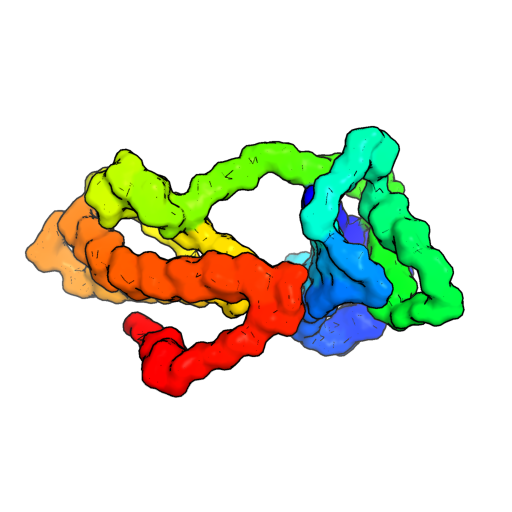CA 1
ATOM 745 C C . HIS A 1 100 ? -5.818 -2.727 -23.991 1.00 48.47 100 HIS A C 1
ATOM 747 O O . HIS A 1 100 ? -5.415 -2.668 -22.827 1.00 48.47 100 HIS A O 1
ATOM 753 N N . PHE A 1 101 ? -5.326 -1.951 -24.958 1.00 54.06 101 PHE A N 1
ATOM 754 C CA . PHE A 1 101 ? -4.487 -0.780 -24.716 1.00 54.06 101 PHE A CA 1
ATOM 755 C C . PHE A 1 101 ? -5.353 0.373 -24.215 1.00 54.06 101 PHE A C 1
ATOM 757 O O . PHE A 1 101 ? -5.685 1.298 -24.951 1.00 54.06 101 PHE A O 1
ATOM 764 N N . GLU A 1 102 ? -5.740 0.315 -22.951 1.00 51.28 102 GLU A N 1
ATOM 765 C CA . GLU A 1 102 ? -6.333 1.472 -22.297 1.00 51.28 102 GLU A CA 1
ATOM 766 C C . GLU A 1 102 ? -5.190 2.248 -21.633 1.00 51.28 102 GLU A C 1
ATOM 768 O O . GLU A 1 102 ? -4.632 1.749 -20.648 1.00 51.28 102 GLU A O 1
ATOM 773 N N . PRO A 1 103 ? -4.773 3.428 -22.156 1.00 50.72 103 PRO A N 1
ATOM 774 C CA . PRO A 1 103 ? -3.993 4.346 -21.334 1.00 50.72 103 PRO A CA 1
ATOM 775 C C . PRO A 1 103 ? -4.839 4.559 -20.095 1.00 50.72 103 PRO A C 1
ATOM 777 O O . PRO A 1 103 ? -5.969 4.974 -20.270 1.00 50.72 103 PRO A O 1
ATOM 780 N N . PHE A 1 104 ? -4.363 4.205 -18.903 1.00 53.28 104 PHE A N 1
ATOM 781 C CA . PHE A 1 104 ? -5.172 4.288 -17.686 1.00 53.28 104 PHE A CA 1
ATOM 782 C C . PHE A 1 104 ? -5.441 5.776 -17.399 1.00 53.28 104 PHE A C 1
ATOM 784 O O . PHE A 1 104 ? -4.553 6.440 -16.848 1.00 53.28 104 PHE A O 1
ATOM 791 N N . PRO A 1 105 ? -6.571 6.363 -17.844 1.00 46.28 105 PRO A N 1
ATOM 792 C CA . PRO A 1 105 ? -6.748 7.795 -17.774 1.00 46.28 105 PRO A CA 1
ATOM 793 C C . PRO A 1 105 ? -7.414 8.063 -16.428 1.00 46.28 105 PRO A C 1
ATOM 795 O O . PRO A 1 105 ? -8.451 7.494 -16.107 1.00 46.28 105 PRO A O 1
ATOM 798 N N . GLU A 1 106 ? -6.802 8.917 -15.618 1.00 46.16 106 GLU A N 1
ATOM 799 C CA . GLU A 1 106 ? -7.473 9.494 -14.447 1.00 46.16 106 GLU A CA 1
ATOM 800 C C . GLU A 1 106 ? -7.784 8.536 -13.285 1.00 46.16 106 GLU A C 1
ATOM 802 O O . GLU A 1 106 ? -8.754 8.728 -12.556 1.00 46.16 106 GLU A O 1
ATOM 807 N N . ALA A 1 107 ? -6.901 7.584 -12.979 1.00 46.78 107 ALA A N 1
ATOM 808 C CA . ALA A 1 107 ? -6.768 7.212 -11.571 1.00 46.78 107 ALA A CA 1
ATOM 809 C C . ALA A 1 107 ? -6.020 8.341 -10.848 1.00 46.78 107 ALA A C 1
ATOM 811 O O . ALA A 1 107 ? -4.810 8.267 -10.638 1.00 46.78 107 ALA A O 1
ATOM 812 N N . SER A 1 108 ? -6.726 9.425 -10.512 1.00 50.62 108 SER A N 1
ATOM 813 C CA . SER A 1 108 ? -6.224 10.380 -9.529 1.00 50.62 108 SER A CA 1
ATOM 814 C C . SER A 1 108 ? -6.321 9.706 -8.167 1.00 50.62 108 SER A C 1
ATOM 816 O O . SER A 1 108 ? -7.361 9.731 -7.507 1.00 50.62 108 SER A O 1
ATOM 818 N N . VAL A 1 109 ? -5.243 9.042 -7.776 1.00 58.09 109 VAL A N 1
ATOM 819 C CA . VAL A 1 109 ? -5.069 8.618 -6.396 1.00 58.09 109 VAL A CA 1
ATOM 820 C C . VAL A 1 109 ? -4.903 9.896 -5.583 1.00 58.09 109 VAL A C 1
ATOM 822 O O . VAL A 1 109 ? -3.919 10.614 -5.754 1.00 58.09 109 VAL A O 1
ATOM 825 N N . ILE A 1 110 ? -5.893 10.211 -4.746 1.00 60.28 110 ILE A N 1
ATOM 826 C CA . ILE A 1 110 ? -5.686 11.181 -3.674 1.00 60.28 110 ILE A CA 1
ATOM 827 C C . ILE A 1 110 ? -4.723 10.488 -2.720 1.00 60.28 110 ILE A C 1
ATOM 829 O O . ILE A 1 110 ? -5.078 9.483 -2.102 1.00 60.28 110 ILE A O 1
ATOM 833 N N . ASP A 1 111 ? -3.480 10.955 -2.706 1.00 68.75 111 ASP A N 1
ATOM 834 C CA . ASP A 1 111 ? -2.455 10.379 -1.854 1.00 68.75 111 ASP A CA 1
ATOM 835 C C . ASP A 1 111 ? -2.793 10.613 -0.377 1.00 68.75 111 ASP A C 1
ATOM 837 O O . ASP A 1 111 ? -3.649 11.423 -0.008 1.00 68.75 111 ASP A O 1
ATOM 841 N N . PHE A 1 112 ? -2.086 9.911 0.497 1.00 82.00 112 PHE A N 1
ATOM 842 C CA . PHE A 1 112 ? -2.223 10.090 1.934 1.00 82.00 112 PHE A CA 1
ATOM 843 C C . PHE A 1 112 ? -1.440 11.323 2.438 1.00 82.00 112 PHE A C 1
ATOM 845 O O . PHE A 1 112 ? -0.706 11.269 3.429 1.00 82.00 112 PHE A O 1
ATOM 852 N N . SER A 1 113 ? -1.527 12.447 1.717 1.00 79.56 113 SER A N 1
ATOM 853 C CA . SER A 1 113 ? -0.880 13.706 2.097 1.00 79.56 113 SER A CA 1
ATOM 854 C C . SER A 1 113 ? -1.521 14.341 3.329 1.00 79.56 113 SER A C 1
ATOM 856 O O . SER A 1 113 ? -2.679 14.099 3.676 1.00 79.56 113 SER A O 1
ATOM 858 N N . GLU A 1 114 ? -0.772 15.234 3.983 1.00 80.62 114 GLU A N 1
ATOM 859 C CA . GLU A 1 114 ? -1.306 16.022 5.096 1.00 80.62 114 GLU A CA 1
ATOM 860 C C . GLU A 1 114 ? -2.540 16.841 4.699 1.00 80.62 114 GLU A C 1
ATOM 862 O O . GLU A 1 114 ? -3.432 17.036 5.520 1.00 80.62 114 GLU A O 1
ATOM 867 N N . GLU A 1 115 ? -2.603 17.337 3.461 1.00 81.06 115 GLU A N 1
ATOM 868 C CA . GLU A 1 115 ? -3.750 18.102 2.971 1.00 81.06 115 GLU A CA 1
ATOM 869 C C . GLU A 1 115 ? -4.996 17.218 2.845 1.00 81.06 115 GLU A C 1
ATOM 871 O O . GLU A 1 115 ? -6.055 17.577 3.371 1.00 81.06 115 GLU A O 1
ATOM 876 N N . ALA A 1 116 ? -4.853 16.028 2.249 1.00 80.12 116 ALA A N 1
ATOM 877 C CA . ALA A 1 116 ? -5.924 15.041 2.166 1.00 80.12 116 ALA A CA 1
ATOM 878 C C . ALA A 1 116 ? -6.425 14.650 3.565 1.00 80.12 116 ALA A C 1
ATOM 880 O O . ALA A 1 116 ? -7.622 14.738 3.846 1.00 80.12 116 ALA A O 1
ATOM 881 N N . LEU A 1 117 ? -5.515 14.332 4.488 1.00 83.38 117 LEU A N 1
ATOM 882 C CA . LEU A 1 117 ? -5.856 14.015 5.875 1.00 83.38 117 LEU A CA 1
ATOM 883 C C . LEU A 1 117 ? -6.566 15.165 6.595 1.00 83.38 117 LEU A C 1
ATOM 885 O O . LEU A 1 117 ? -7.557 14.933 7.287 1.00 83.38 117 LEU A O 1
ATOM 889 N N . ARG A 1 118 ? -6.110 16.413 6.427 1.00 84.62 118 ARG A N 1
ATOM 890 C CA . ARG A 1 118 ? -6.779 17.591 7.010 1.00 84.62 118 ARG A CA 1
ATOM 891 C C . ARG A 1 118 ? -8.204 17.740 6.485 1.00 84.62 118 ARG A C 1
ATOM 893 O O . ARG A 1 118 ? -9.098 18.026 7.276 1.00 84.62 118 ARG A O 1
ATOM 900 N N . SER A 1 119 ? -8.430 17.493 5.192 1.00 82.00 119 SER A N 1
ATOM 901 C CA . SER A 1 119 ? -9.774 17.521 4.595 1.00 82.00 119 SER A CA 1
ATOM 902 C C . SER A 1 119 ? -10.709 16.435 5.154 1.00 82.00 119 SER A C 1
ATOM 904 O O . SER A 1 119 ? -11.927 16.604 5.153 1.00 82.00 119 SER A O 1
ATOM 906 N N . MET A 1 120 ? -10.135 15.358 5.700 1.00 80.06 120 MET A N 1
ATOM 907 C CA . MET A 1 120 ? -10.834 14.223 6.306 1.00 80.06 120 MET A CA 1
ATOM 908 C C . MET A 1 120 ? -10.766 14.220 7.847 1.00 80.06 120 MET A C 1
ATOM 910 O O . MET A 1 120 ? -10.957 13.184 8.481 1.00 80.06 120 MET A O 1
ATOM 914 N N . ASN A 1 121 ? -10.516 15.374 8.479 1.00 82.94 121 ASN A N 1
ATOM 915 C CA . ASN A 1 121 ? -10.427 15.532 9.940 1.00 82.94 121 ASN A CA 1
ATOM 916 C C . ASN A 1 121 ? -9.363 14.644 10.620 1.00 82.94 121 ASN A C 1
ATOM 918 O O . ASN A 1 121 ? -9.557 14.179 11.743 1.00 82.94 121 ASN A O 1
ATOM 922 N N . GLY A 1 122 ? -8.233 14.416 9.950 1.00 82.56 122 GLY A N 1
ATOM 923 C CA . GLY A 1 122 ? -7.121 13.614 10.470 1.00 82.56 122 GLY A CA 1
ATOM 924 C C . GLY A 1 122 ? -7.399 12.110 10.487 1.00 82.56 122 GLY A C 1
ATOM 925 O O . GLY A 1 122 ? -6.803 11.384 11.279 1.00 82.56 122 GLY A O 1
ATOM 926 N N . ARG A 1 123 ? -8.332 11.657 9.650 1.00 83.38 123 ARG A N 1
ATOM 927 C CA . ARG A 1 123 ? -8.789 10.271 9.523 1.00 83.38 123 ARG A CA 1
ATOM 928 C C . ARG A 1 123 ? -8.854 9.870 8.052 1.00 83.38 123 ARG A C 1
ATOM 930 O O . ARG A 1 123 ? -8.883 10.745 7.196 1.00 83.38 123 ARG A O 1
ATOM 937 N N . TRP A 1 124 ? -8.869 8.574 7.753 1.00 85.69 124 TRP A N 1
ATOM 938 C CA . TRP A 1 124 ? -9.104 8.071 6.391 1.00 85.69 124 TRP A CA 1
ATOM 939 C C . TRP A 1 124 ? -10.535 7.583 6.175 1.00 85.69 124 TRP A C 1
ATOM 941 O O . TRP A 1 124 ? -10.968 7.415 5.040 1.00 85.69 124 TRP A O 1
ATOM 951 N N . GLY A 1 125 ? -11.307 7.405 7.248 1.00 75.25 125 GLY A N 1
ATOM 952 C CA . GLY A 1 125 ? -12.752 7.250 7.184 1.00 75.25 125 GLY A CA 1
ATOM 953 C C . GLY A 1 125 ? -13.281 5.823 7.335 1.00 75.25 125 GLY A C 1
ATOM 954 O O . GLY A 1 125 ? -12.588 4.866 7.677 1.00 75.25 125 GLY A O 1
ATOM 955 N N . GLY A 1 126 ? -14.594 5.720 7.122 1.00 74.31 126 GLY A N 1
ATOM 956 C CA . GLY A 1 126 ? -15.433 4.608 7.565 1.00 74.31 126 GLY A CA 1
ATOM 957 C C . GLY A 1 126 ? -16.563 5.104 8.473 1.00 74.31 126 GLY A C 1
ATOM 958 O O . GLY A 1 126 ? -16.440 6.128 9.143 1.00 74.31 126 GLY A O 1
ATOM 959 N N . LYS A 1 127 ? -17.712 4.422 8.471 1.00 80.31 127 LYS A N 1
ATOM 960 C CA . LYS A 1 127 ? -18.846 4.768 9.345 1.00 80.31 127 LYS A CA 1
ATOM 961 C C . LYS A 1 127 ? -19.624 3.527 9.751 1.00 80.31 127 LYS A C 1
ATOM 963 O O . LYS A 1 127 ? -20.011 2.711 8.914 1.00 80.31 127 LYS A O 1
ATOM 968 N N . GLY A 1 128 ? -19.918 3.420 11.044 1.00 86.12 128 GLY A N 1
ATOM 969 C CA . GLY A 1 128 ? -20.708 2.323 11.595 1.00 86.12 128 GLY A CA 1
ATOM 970 C C . GLY A 1 128 ? -19.982 0.986 11.471 1.00 86.12 128 GLY A C 1
ATOM 971 O O . GLY A 1 128 ? -19.149 0.658 12.300 1.00 86.12 128 GLY A O 1
ATOM 972 N N . ARG A 1 129 ? -20.324 0.200 10.448 1.00 89.62 129 ARG A N 1
ATOM 973 C CA . ARG A 1 129 ? -19.785 -1.155 10.212 1.00 89.62 129 ARG A CA 1
ATOM 974 C C . ARG A 1 129 ? -18.838 -1.234 9.013 1.00 89.62 129 ARG A C 1
ATOM 976 O O . ARG A 1 129 ? -18.539 -2.328 8.551 1.00 89.62 129 ARG A O 1
ATOM 983 N N . LEU A 1 130 ? -18.415 -0.085 8.494 1.00 91.62 130 LEU A N 1
ATOM 984 C CA . LEU A 1 130 ? -17.544 0.032 7.331 1.00 91.62 130 LEU A CA 1
ATOM 985 C C . LEU A 1 130 ? -16.253 0.745 7.733 1.00 91.62 130 LEU A C 1
ATOM 987 O O . LEU A 1 130 ? -16.317 1.792 8.374 1.00 91.62 130 LEU A O 1
ATOM 991 N N . THR A 1 131 ? -15.113 0.190 7.328 1.00 92.25 131 THR A N 1
ATOM 992 C CA . THR A 1 131 ? -13.783 0.809 7.425 1.00 92.25 131 THR A CA 1
ATOM 993 C C . THR A 1 131 ? -13.036 0.617 6.105 1.00 92.25 131 THR A C 1
ATOM 995 O O . THR A 1 131 ? -13.425 -0.232 5.298 1.00 92.25 131 THR A O 1
ATOM 998 N N . LEU A 1 132 ? -11.994 1.414 5.885 1.00 93.69 132 LEU A N 1
ATOM 999 C CA . LEU A 1 132 ? -11.113 1.346 4.721 1.00 93.69 132 LEU A CA 1
ATOM 1000 C C . LEU A 1 132 ? -9.748 0.787 5.148 1.00 93.69 132 LEU A C 1
ATOM 1002 O O . LEU A 1 132 ? -9.304 1.041 6.267 1.00 93.69 132 LEU A O 1
ATOM 1006 N N . ILE A 1 133 ? -9.091 0.047 4.252 1.00 94.94 133 ILE A N 1
ATOM 1007 C CA . ILE A 1 133 ? -7.733 -0.496 4.428 1.00 94.94 133 ILE A CA 1
ATOM 1008 C C . ILE A 1 133 ? -6.953 -0.399 3.111 1.00 94.94 133 ILE A C 1
ATOM 1010 O O . ILE A 1 133 ? -7.563 -0.271 2.044 1.00 94.94 133 ILE A O 1
ATOM 1014 N N . GLY A 1 134 ? -5.625 -0.519 3.175 1.00 93.19 134 GLY A N 1
ATOM 1015 C CA . GLY A 1 134 ? -4.761 -0.477 1.990 1.00 93.19 134 GLY A CA 1
ATOM 1016 C C . GLY A 1 134 ? -4.930 0.815 1.187 1.00 93.19 134 GLY A C 1
ATOM 1017 O O . GLY A 1 134 ? -5.215 1.867 1.754 1.00 93.19 134 GLY A O 1
ATOM 1018 N N . ASP A 1 135 ? -4.833 0.734 -0.140 1.00 89.12 135 ASP A N 1
ATOM 1019 C CA . ASP A 1 135 ? -4.900 1.918 -1.012 1.00 89.12 135 ASP A CA 1
ATOM 1020 C C . ASP A 1 135 ? -6.212 2.709 -0.894 1.00 89.12 135 ASP A C 1
ATOM 1022 O O . ASP A 1 135 ? -6.224 3.915 -1.127 1.00 89.12 135 ASP A O 1
ATOM 1026 N N . ALA A 1 136 ? -7.316 2.070 -0.487 1.00 87.75 136 ALA A N 1
ATOM 1027 C CA . ALA A 1 136 ? -8.575 2.774 -0.244 1.00 87.75 136 ALA A CA 1
ATOM 1028 C C . ALA A 1 136 ? -8.512 3.702 0.984 1.00 87.75 136 ALA A C 1
ATOM 1030 O O . ALA A 1 136 ? -9.299 4.639 1.073 1.00 87.75 136 ALA A O 1
ATOM 1031 N N . ALA A 1 137 ? -7.613 3.425 1.930 1.00 90.38 137 ALA A N 1
ATOM 1032 C CA . ALA A 1 137 ? -7.395 4.227 3.130 1.00 90.38 137 ALA A CA 1
ATOM 1033 C C . ALA A 1 137 ? -6.176 5.148 3.010 1.00 90.38 137 ALA A C 1
ATOM 1035 O O . ALA A 1 137 ? -6.209 6.284 3.478 1.00 90.38 137 ALA A O 1
ATOM 1036 N N . HIS A 1 138 ? -5.085 4.654 2.426 1.00 90.62 138 HIS A N 1
ATOM 1037 C CA . HIS A 1 138 ? -3.781 5.303 2.518 1.00 90.62 138 HIS A CA 1
ATOM 1038 C C . HIS A 1 138 ? -2.873 5.001 1.332 1.00 90.62 138 HIS A C 1
ATOM 1040 O O . HIS A 1 138 ? -1.735 4.610 1.522 1.00 90.62 138 HIS A O 1
ATOM 1046 N N . ALA A 1 139 ? -3.335 5.191 0.099 1.00 88.31 139 ALA A N 1
ATOM 1047 C CA . ALA A 1 139 ? -2.505 4.931 -1.076 1.00 88.31 139 ALA A CA 1
ATOM 1048 C C . ALA A 1 139 ? -1.099 5.572 -0.995 1.00 88.31 139 ALA A C 1
ATOM 1050 O O . ALA A 1 139 ? -0.950 6.768 -0.735 1.00 88.31 139 ALA A O 1
ATOM 1051 N N . PHE A 1 140 ? -0.074 4.746 -1.236 1.00 86.62 140 PHE A N 1
ATOM 1052 C CA . PHE A 1 140 ? 1.341 5.112 -1.133 1.00 86.62 140 PHE A CA 1
ATOM 1053 C C . PHE A 1 140 ? 1.969 5.404 -2.501 1.00 86.62 140 PHE A C 1
ATOM 1055 O O . PHE A 1 140 ? 1.644 4.742 -3.491 1.00 86.62 140 PHE A O 1
ATOM 1062 N N . PRO A 1 141 ? 2.989 6.278 -2.555 1.00 80.38 141 PRO A N 1
ATOM 1063 C CA . PRO A 1 141 ? 3.940 6.297 -3.658 1.00 80.38 141 PRO A CA 1
ATOM 1064 C C . PRO A 1 141 ? 4.631 4.935 -3.817 1.00 80.38 141 PRO A C 1
ATOM 1066 O O . PRO A 1 141 ? 5.025 4.300 -2.835 1.00 80.38 141 PRO A O 1
ATOM 1069 N N . ALA A 1 142 ? 4.835 4.501 -5.062 1.00 74.75 142 ALA A N 1
ATOM 1070 C CA . ALA A 1 142 ? 5.485 3.232 -5.390 1.00 74.75 142 ALA A CA 1
ATOM 1071 C C . ALA A 1 142 ? 7.020 3.306 -5.222 1.00 74.75 142 ALA A C 1
ATOM 1073 O O . ALA A 1 142 ? 7.756 3.259 -6.203 1.00 74.75 142 ALA A O 1
ATOM 1074 N N . ALA A 1 143 ? 7.499 3.475 -3.983 1.00 74.12 143 ALA A N 1
ATOM 1075 C CA . ALA A 1 143 ? 8.927 3.527 -3.651 1.00 74.12 143 ALA A CA 1
ATOM 1076 C C . ALA A 1 143 ? 9.479 2.147 -3.241 1.00 74.12 143 ALA A C 1
ATOM 1078 O O . ALA A 1 143 ? 10.071 1.465 -4.069 1.00 74.12 143 ALA A O 1
ATOM 1079 N N . ASP A 1 144 ? 9.246 1.701 -2.001 1.00 78.69 144 ASP A N 1
ATOM 1080 C CA . ASP A 1 144 ? 9.849 0.473 -1.446 1.00 78.69 144 ASP A CA 1
ATOM 1081 C C . ASP A 1 144 ? 8.811 -0.632 -1.158 1.00 78.69 144 ASP A C 1
ATOM 1083 O O . ASP A 1 144 ? 8.970 -1.440 -0.245 1.00 78.69 144 ASP A O 1
ATOM 1087 N N . GLY A 1 145 ? 7.687 -0.648 -1.883 1.00 83.62 145 GLY A N 1
ATOM 1088 C CA . GLY A 1 145 ? 6.619 -1.645 -1.692 1.00 83.62 145 GLY A CA 1
ATOM 1089 C C . GLY A 1 145 ? 5.833 -1.506 -0.379 1.00 83.62 145 GLY A C 1
ATOM 1090 O O . GLY A 1 145 ? 4.980 -2.339 -0.071 1.00 83.62 145 GLY A O 1
ATOM 1091 N N . GLN A 1 146 ? 6.072 -0.436 0.384 1.00 89.56 146 GLN A N 1
ATOM 1092 C CA . GLN A 1 146 ? 5.476 -0.246 1.704 1.00 89.56 146 GLN A CA 1
ATOM 1093 C C . GLN A 1 146 ? 3.952 -0.104 1.689 1.00 89.56 146 GLN A C 1
ATOM 1095 O O . GLN A 1 146 ? 3.336 -0.488 2.678 1.00 89.56 146 GLN A O 1
ATOM 1100 N N . GLY A 1 147 ? 3.333 0.350 0.593 1.00 90.19 147 GLY A N 1
ATOM 1101 C CA . GLY A 1 147 ? 1.867 0.342 0.465 1.00 90.19 147 GLY A CA 1
ATOM 1102 C C . GLY A 1 147 ? 1.278 -1.063 0.639 1.00 90.19 147 GLY A C 1
ATOM 1103 O O . GLY A 1 147 ? 0.364 -1.268 1.436 1.00 90.19 147 GLY A O 1
ATOM 1104 N N . GLY A 1 148 ? 1.894 -2.066 0.001 1.00 89.12 148 GLY A N 1
ATOM 1105 C CA . GLY A 1 148 ? 1.517 -3.470 0.173 1.00 89.12 148 GLY A CA 1
ATOM 1106 C C . GLY A 1 148 ? 1.762 -3.963 1.600 1.00 89.12 148 GLY A C 1
ATOM 1107 O O . GLY A 1 148 ? 0.869 -4.550 2.211 1.00 89.12 148 GLY A O 1
ATOM 1108 N N . SER A 1 149 ? 2.936 -3.669 2.168 1.00 92.94 149 SER A N 1
ATOM 1109 C CA . SER A 1 149 ? 3.253 -4.011 3.562 1.00 92.94 149 SER A CA 1
ATOM 1110 C C . SER A 1 149 ? 2.226 -3.431 4.543 1.00 92.94 149 SER A C 1
ATOM 1112 O O . SER A 1 149 ? 1.766 -4.138 5.437 1.00 92.94 149 SER A O 1
ATOM 1114 N N . GLN A 1 150 ? 1.819 -2.169 4.364 1.00 95.19 150 GLN A N 1
ATOM 1115 C CA . GLN A 1 150 ? 0.828 -1.524 5.228 1.00 95.19 150 GLN A CA 1
ATOM 1116 C C . GLN A 1 150 ? -0.572 -2.116 5.055 1.00 95.19 150 GLN A C 1
ATOM 1118 O O . GLN A 1 150 ? -1.251 -2.318 6.057 1.00 95.19 150 GLN A O 1
ATOM 1123 N N . ALA A 1 151 ? -0.978 -2.479 3.835 1.00 95.00 151 ALA A N 1
ATOM 1124 C CA . ALA A 1 151 ? -2.245 -3.173 3.606 1.00 95.00 151 ALA A CA 1
ATOM 1125 C C . ALA A 1 151 ? -2.304 -4.538 4.323 1.00 95.00 151 ALA A C 1
ATOM 1127 O O . ALA A 1 151 ? -3.335 -4.905 4.889 1.00 95.00 151 ALA A O 1
ATOM 1128 N N . PHE A 1 152 ? -1.195 -5.288 4.351 1.00 95.19 152 PHE A N 1
ATOM 1129 C CA . PHE A 1 152 ? -1.124 -6.542 5.111 1.00 95.19 152 PHE A CA 1
ATOM 1130 C C . PHE A 1 152 ? -1.173 -6.316 6.622 1.00 95.19 152 PHE A C 1
ATOM 1132 O O . PHE A 1 152 ? -1.877 -7.037 7.333 1.00 95.19 152 PHE A O 1
ATOM 1139 N N . GLU A 1 153 ? -0.455 -5.312 7.122 1.00 96.81 153 GLU A N 1
ATOM 1140 C CA . GLU A 1 153 ? -0.517 -4.944 8.535 1.00 96.81 153 GLU A CA 1
ATOM 1141 C C . GLU A 1 153 ? -1.932 -4.518 8.956 1.00 96.81 153 GLU A C 1
ATOM 1143 O O . GLU A 1 153 ? -2.394 -4.930 10.020 1.00 96.81 153 GLU A O 1
ATOM 1148 N N . ASP A 1 154 ? -2.649 -3.761 8.120 1.00 97.06 154 ASP A N 1
ATOM 1149 C CA . ASP A 1 154 ? -4.044 -3.395 8.372 1.00 97.06 154 ASP A CA 1
ATOM 1150 C C . ASP A 1 154 ? -4.927 -4.627 8.554 1.00 97.06 154 ASP A C 1
ATOM 1152 O O . ASP A 1 154 ? -5.673 -4.715 9.528 1.00 97.06 154 ASP A O 1
ATOM 1156 N N . ALA A 1 155 ? -4.823 -5.596 7.638 1.00 96.81 155 ALA A N 1
ATOM 1157 C CA . ALA A 1 155 ? -5.612 -6.819 7.692 1.00 96.81 155 ALA A CA 1
ATOM 1158 C C . ALA A 1 155 ? -5.361 -7.591 8.997 1.00 96.81 155 ALA A C 1
ATOM 1160 O O . ALA A 1 155 ? -6.306 -8.066 9.632 1.00 96.81 155 ALA A O 1
ATOM 1161 N N . ILE A 1 156 ? -4.100 -7.677 9.433 1.00 96.50 156 ILE A N 1
ATOM 1162 C CA . ILE A 1 156 ? -3.718 -8.364 10.673 1.00 96.50 156 ILE A CA 1
ATOM 1163 C C . ILE A 1 156 ? -4.245 -7.619 11.903 1.00 96.50 156 ILE A C 1
ATOM 1165 O O . ILE A 1 156 ? -4.836 -8.245 12.785 1.00 96.50 156 ILE A O 1
ATOM 1169 N N . VAL A 1 157 ? -4.058 -6.299 11.981 1.00 95.88 157 VAL A N 1
ATOM 1170 C CA . VAL A 1 157 ? -4.511 -5.496 13.131 1.00 95.88 157 VAL A CA 1
ATOM 1171 C C . VAL A 1 157 ? -6.031 -5.510 13.232 1.00 95.88 157 VAL A C 1
ATOM 1173 O O . VAL A 1 157 ? -6.564 -5.759 14.313 1.00 95.88 157 VAL A O 1
ATOM 1176 N N . LEU A 1 158 ? -6.732 -5.326 12.110 1.00 95.06 158 LEU A N 1
ATOM 1177 C CA . LEU A 1 158 ? -8.189 -5.401 12.062 1.00 95.06 158 LEU A CA 1
ATOM 1178 C C . LEU A 1 158 ? -8.684 -6.778 12.520 1.00 95.06 158 LEU A C 1
ATOM 1180 O O . LEU A 1 158 ? -9.578 -6.857 13.358 1.00 95.06 158 LEU A O 1
ATOM 1184 N N . THR A 1 159 ? -8.068 -7.862 12.040 1.00 95.44 159 THR A N 1
ATOM 1185 C CA . THR A 1 159 ? -8.425 -9.230 12.452 1.00 95.44 159 THR A CA 1
ATOM 1186 C C . THR A 1 159 ? -8.238 -9.424 13.957 1.00 95.44 159 THR A C 1
ATOM 1188 O O . THR A 1 159 ? -9.171 -9.848 14.635 1.00 95.44 159 THR A O 1
ATOM 1191 N N . ARG A 1 160 ? -7.083 -9.028 14.511 1.00 94.50 160 ARG A N 1
ATOM 1192 C CA . ARG A 1 160 ? -6.797 -9.127 15.955 1.00 94.50 160 ARG A CA 1
ATOM 1193 C C . ARG A 1 160 ? -7.797 -8.344 16.806 1.00 94.50 160 ARG A C 1
ATOM 1195 O O . ARG A 1 160 ? -8.139 -8.786 17.900 1.00 94.50 160 ARG A O 1
ATOM 1202 N N . LEU A 1 161 ? -8.243 -7.178 16.343 1.00 92.94 161 LEU A N 1
ATOM 1203 C CA . LEU A 1 161 ? -9.238 -6.368 17.048 1.00 92.94 161 LEU A CA 1
ATOM 1204 C C . LEU A 1 161 ? -10.632 -7.008 17.003 1.00 92.94 161 LEU A C 1
ATOM 1206 O O . LEU A 1 161 ? -11.338 -7.014 18.010 1.00 92.94 161 LEU A O 1
ATOM 1210 N N . LEU A 1 162 ? -11.009 -7.604 15.870 1.00 91.69 162 LEU A N 1
ATOM 1211 C CA . LEU A 1 162 ? -12.283 -8.311 15.717 1.00 91.69 162 LEU A CA 1
ATOM 1212 C C . LEU A 1 162 ? -12.334 -9.622 16.525 1.00 91.69 162 LEU A C 1
ATOM 1214 O O . LEU A 1 162 ? -13.372 -9.943 17.105 1.00 91.69 162 LEU A O 1
ATOM 1218 N N . GLU A 1 163 ? -11.225 -10.364 16.603 1.00 92.00 163 GLU A N 1
ATOM 1219 C CA . GLU A 1 163 ? -11.131 -11.644 17.324 1.00 92.00 163 GLU A CA 1
ATOM 1220 C C . GLU A 1 163 ? -11.244 -11.512 18.846 1.00 92.00 163 GLU A C 1
ATOM 1222 O O . GLU A 1 163 ? -11.678 -12.448 19.516 1.00 92.00 163 GLU A O 1
ATOM 1227 N N . GLN A 1 164 ? -10.907 -10.350 19.412 1.00 85.25 164 GLN A N 1
ATOM 1228 C CA . GLN A 1 164 ? -11.002 -10.111 20.858 1.00 85.25 164 GLN A CA 1
ATOM 1229 C C . GLN A 1 164 ? -12.439 -10.174 21.407 1.00 85.25 164 GLN A C 1
ATOM 1231 O O . GLN A 1 164 ? -12.625 -10.166 22.628 1.00 85.25 164 GLN A O 1
ATOM 1236 N N . GLY A 1 165 ? -13.447 -10.270 20.534 1.00 65.56 165 GLY A N 1
ATOM 1237 C CA . GLY A 1 165 ? -14.851 -10.356 20.912 1.00 65.56 165 GLY A CA 1
ATOM 1238 C C . GLY A 1 165 ? -15.393 -9.039 21.487 1.00 65.56 165 GLY A C 1
ATOM 1239 O O . GLY A 1 165 ? -14.652 -8.077 21.708 1.00 65.56 165 GLY A O 1
ATOM 1240 N N . PRO A 1 166 ? -16.713 -8.938 21.717 1.00 59.88 166 PRO A N 1
ATOM 1241 C CA . PRO A 1 166 ? -17.336 -7.671 22.074 1.00 59.88 166 PRO A CA 1
ATOM 1242 C C . PRO A 1 166 ? -16.993 -7.258 23.513 1.00 59.88 166 PRO A C 1
ATOM 1244 O O . PRO A 1 166 ? -17.656 -7.657 24.467 1.00 59.88 166 PRO A O 1
ATOM 1247 N N . LYS A 1 167 ? -15.989 -6.388 23.663 1.00 70.06 167 LYS A N 1
ATOM 1248 C CA . LYS A 1 167 ? -15.852 -5.486 24.827 1.00 70.06 167 LYS A CA 1
ATOM 1249 C C . LYS A 1 167 ? -16.645 -4.186 24.642 1.00 70.06 167 LYS A C 1
ATOM 1251 O O . LYS A 1 167 ? -16.875 -3.453 25.599 1.00 70.06 167 LYS A O 1
ATOM 1256 N N . THR A 1 168 ? -17.026 -3.884 23.400 1.00 83.81 168 THR A N 1
ATOM 1257 C CA . THR A 1 168 ? -17.650 -2.632 22.961 1.00 83.81 168 THR A CA 1
ATOM 1258 C C . THR A 1 168 ? -18.429 -2.848 21.652 1.00 83.81 168 THR A C 1
ATOM 1260 O O . THR A 1 168 ? -18.546 -3.976 21.169 1.00 83.81 168 THR A O 1
ATOM 1263 N N . THR A 1 169 ? -18.996 -1.784 21.083 1.00 90.44 169 THR A N 1
ATOM 1264 C CA . THR A 1 169 ? -19.690 -1.801 19.792 1.00 90.44 169 THR A CA 1
ATOM 1265 C C . THR A 1 169 ? -18.702 -1.846 18.619 1.00 90.44 169 THR A C 1
ATOM 1267 O O . THR A 1 169 ? -17.574 -1.373 18.719 1.00 90.44 169 THR A O 1
ATOM 1270 N N . ILE A 1 170 ? -19.117 -2.420 17.487 1.00 90.56 170 ILE A N 1
ATOM 1271 C CA . ILE A 1 170 ? -18.257 -2.602 16.303 1.00 90.56 170 ILE A CA 1
ATOM 1272 C C . ILE A 1 170 ? -17.696 -1.287 15.745 1.00 90.56 170 ILE A C 1
ATOM 1274 O O . ILE A 1 170 ? -16.549 -1.246 15.328 1.00 90.56 170 ILE A O 1
ATOM 1278 N N . ASP A 1 171 ? -18.471 -0.205 15.786 1.00 90.38 171 ASP A N 1
ATOM 1279 C CA . ASP A 1 171 ? -18.052 1.133 15.365 1.00 90.38 171 ASP A CA 1
ATOM 1280 C C . ASP A 1 171 ? -16.849 1.629 16.170 1.00 90.38 171 ASP A C 1
ATOM 1282 O O . ASP A 1 171 ? -15.914 2.175 15.593 1.00 90.38 171 ASP A O 1
ATOM 1286 N N . LYS A 1 172 ? -16.819 1.344 17.476 1.00 90.06 172 LYS A N 1
ATOM 1287 C CA . LYS A 1 172 ? -15.684 1.682 18.339 1.00 90.06 172 LYS A CA 1
ATOM 1288 C C . LYS A 1 172 ? -14.458 0.816 18.062 1.00 90.06 172 LYS A C 1
ATOM 1290 O O . LYS A 1 172 ? -13.345 1.313 18.156 1.00 90.06 172 LYS A O 1
ATOM 1295 N N . VAL A 1 173 ? -14.649 -0.453 17.691 1.00 92.25 173 VAL A N 1
ATOM 1296 C CA . VAL A 1 173 ? -13.543 -1.336 17.276 1.00 92.25 173 VAL A CA 1
ATOM 1297 C C . VAL A 1 173 ? -12.908 -0.836 15.975 1.00 92.25 173 VAL A C 1
ATOM 1299 O O . VAL A 1 173 ? -11.687 -0.813 15.853 1.00 92.25 173 VAL A O 1
ATOM 1302 N N . LEU A 1 174 ? -13.722 -0.402 15.007 1.00 92.62 174 LEU A N 1
ATOM 1303 C CA . LEU A 1 174 ? -13.225 0.152 13.743 1.00 92.62 174 LEU A CA 1
ATOM 1304 C C . LEU A 1 174 ? -12.556 1.523 13.926 1.00 92.62 174 LEU A C 1
ATOM 1306 O O . LEU A 1 174 ? -11.582 1.825 13.243 1.00 92.62 174 LEU A O 1
ATOM 1310 N N . GLU A 1 175 ? -13.043 2.332 14.867 1.00 90.38 175 GLU A N 1
ATOM 1311 C CA . GLU A 1 175 ? -12.380 3.569 15.282 1.00 90.38 175 GLU A CA 1
ATOM 1312 C C . GLU A 1 175 ? -11.020 3.296 15.946 1.00 90.38 175 GLU A C 1
ATOM 1314 O O . GLU A 1 175 ? -10.034 3.953 15.615 1.00 90.38 175 GLU A O 1
ATOM 1319 N N . GLU A 1 176 ? -10.941 2.311 16.846 1.00 91.44 176 GLU A N 1
ATOM 1320 C CA . GLU A 1 176 ? -9.682 1.889 17.470 1.00 91.44 176 GLU A CA 1
ATOM 1321 C C . GLU A 1 176 ? -8.680 1.386 16.424 1.00 91.44 176 GLU A C 1
ATOM 1323 O O . GLU A 1 176 ? -7.508 1.765 16.463 1.00 91.44 176 GLU A O 1
ATOM 1328 N N . PHE A 1 177 ? -9.147 0.597 15.452 1.00 94.06 177 PHE A N 1
ATOM 1329 C CA . PHE A 1 177 ? -8.346 0.163 14.312 1.00 94.06 177 PHE A CA 1
ATOM 1330 C C . PHE A 1 177 ? -7.721 1.357 13.578 1.00 94.06 177 PHE A C 1
ATOM 1332 O O . PHE A 1 177 ? -6.496 1.436 13.487 1.00 94.06 177 PHE A O 1
ATOM 1339 N N . GLU A 1 178 ? -8.537 2.304 13.112 1.00 93.38 178 GLU A N 1
ATOM 1340 C CA . GLU A 1 178 ? -8.069 3.475 12.364 1.00 93.38 178 GLU A CA 1
ATOM 1341 C C . GLU A 1 178 ? -7.052 4.297 13.172 1.00 93.38 178 GLU A C 1
ATOM 1343 O O . GLU A 1 178 ? -5.957 4.594 12.689 1.00 93.38 178 GLU A O 1
ATOM 1348 N N . VAL A 1 179 ? -7.371 4.604 14.435 1.00 91.56 179 VAL A N 1
ATOM 1349 C CA . VAL A 1 179 ? -6.492 5.378 15.324 1.00 91.56 179 VAL A CA 1
ATOM 1350 C C . VAL A 1 179 ? -5.158 4.664 15.550 1.00 91.56 179 VAL A C 1
ATOM 1352 O O . VAL A 1 179 ? -4.108 5.304 15.496 1.00 91.56 179 VAL A O 1
ATOM 1355 N N . SER A 1 180 ? -5.179 3.344 15.760 1.00 93.31 180 SER A N 1
ATOM 1356 C CA . SER A 1 180 ? -3.966 2.552 16.009 1.00 93.31 180 SER A CA 1
ATOM 1357 C C . SER A 1 180 ? -3.000 2.539 14.821 1.00 93.31 180 SER A C 1
ATOM 1359 O O . SER A 1 180 ? -1.788 2.402 14.998 1.00 93.31 180 SER A O 1
ATOM 1361 N N . ARG A 1 181 ? -3.526 2.687 13.602 1.00 95.12 181 ARG A N 1
ATOM 1362 C CA . ARG A 1 181 ? -2.738 2.624 12.370 1.00 95.12 181 ARG A CA 1
ATOM 1363 C C . ARG A 1 181 ? -2.264 3.996 11.899 1.00 95.12 181 ARG A C 1
ATOM 1365 O O . ARG A 1 181 ? -1.212 4.075 11.264 1.00 95.12 181 ARG A O 1
ATOM 1372 N N . MET A 1 182 ? -2.984 5.062 12.251 1.00 91.94 182 MET A N 1
ATOM 1373 C CA . MET A 1 182 ? -2.756 6.422 11.757 1.00 91.94 182 MET A CA 1
ATOM 1374 C C . MET A 1 182 ? -1.306 6.896 11.915 1.00 91.94 182 MET A C 1
ATOM 1376 O O . MET A 1 182 ? -0.696 7.339 10.943 1.00 91.94 182 MET A O 1
ATOM 1380 N N . GLU A 1 183 ? -0.717 6.762 13.110 1.00 91.88 183 GLU A N 1
ATOM 1381 C CA . GLU A 1 183 ? 0.664 7.204 13.367 1.00 91.88 183 GLU A CA 1
ATOM 1382 C C . GLU A 1 183 ? 1.663 6.461 12.472 1.00 91.88 183 GLU A C 1
ATOM 1384 O O . GLU A 1 183 ? 2.517 7.072 11.821 1.00 91.88 183 GLU A O 1
ATOM 1389 N N . ARG A 1 184 ? 1.540 5.131 12.413 1.00 94.62 184 ARG A N 1
ATOM 1390 C CA . ARG A 1 184 ? 2.474 4.280 11.679 1.00 94.62 184 ARG A CA 1
ATOM 1391 C C . ARG A 1 184 ? 2.393 4.526 10.177 1.00 94.62 184 ARG A C 1
ATOM 1393 O O . ARG A 1 184 ? 3.427 4.748 9.548 1.00 94.62 184 ARG A O 1
ATOM 1400 N N . VAL A 1 185 ? 1.181 4.529 9.629 1.00 94.62 185 VAL A N 1
ATOM 1401 C CA . VAL A 1 185 ? 0.938 4.755 8.203 1.00 94.62 185 VAL A CA 1
ATOM 1402 C C . VAL A 1 185 ? 1.408 6.149 7.796 1.00 94.62 185 VAL A C 1
ATOM 1404 O O . VAL A 1 185 ? 2.167 6.261 6.839 1.00 94.62 185 VAL A O 1
ATOM 1407 N N . THR A 1 186 ? 1.074 7.192 8.563 1.00 92.06 186 THR A N 1
ATOM 1408 C CA . THR A 1 186 ? 1.501 8.574 8.266 1.00 92.06 186 THR A CA 1
ATOM 1409 C C . THR A 1 186 ? 3.023 8.697 8.228 1.00 92.06 186 THR A C 1
ATOM 1411 O O . THR A 1 186 ? 3.585 9.289 7.304 1.00 92.06 186 THR A O 1
ATOM 1414 N N . LYS A 1 187 ? 3.715 8.107 9.211 1.00 93.00 187 LYS A N 1
ATOM 1415 C CA . LYS A 1 187 ? 5.176 8.189 9.310 1.00 93.00 187 LYS A CA 1
ATOM 1416 C C . LYS A 1 187 ? 5.879 7.469 8.159 1.00 93.00 187 LYS A C 1
ATOM 1418 O O . LYS A 1 187 ? 6.846 7.995 7.614 1.00 93.00 187 LYS A O 1
ATOM 1423 N N . ILE A 1 188 ? 5.404 6.278 7.789 1.00 93.75 188 ILE A N 1
ATOM 1424 C CA . ILE A 1 188 ? 5.956 5.533 6.650 1.00 93.75 188 ILE A CA 1
ATOM 1425 C C . ILE A 1 188 ? 5.602 6.255 5.345 1.00 93.75 188 ILE A C 1
ATOM 1427 O O . ILE A 1 188 ? 6.461 6.372 4.481 1.00 93.75 188 ILE A O 1
ATOM 1431 N N . HIS A 1 189 ? 4.390 6.798 5.207 1.00 92.69 189 HIS A N 1
ATOM 1432 C CA . HIS A 1 189 ? 3.965 7.511 4.000 1.00 92.69 189 HIS A CA 1
ATOM 1433 C C . HIS A 1 189 ? 4.854 8.722 3.715 1.00 92.69 189 HIS A C 1
ATOM 1435 O O . HIS A 1 189 ? 5.395 8.836 2.619 1.00 92.69 189 HIS A O 1
ATOM 1441 N N . ALA A 1 190 ? 5.106 9.567 4.720 1.00 89.75 190 ALA A N 1
ATOM 1442 C CA . ALA A 1 190 ? 6.013 10.708 4.590 1.00 89.75 190 ALA A CA 1
ATOM 1443 C C . ALA A 1 190 ? 7.426 10.304 4.119 1.00 89.75 190 ALA A C 1
ATOM 1445 O O . ALA A 1 190 ? 8.002 10.961 3.247 1.00 89.75 190 ALA A O 1
ATOM 1446 N N . ASP A 1 191 ? 7.977 9.210 4.654 1.00 91.31 191 ASP A N 1
ATOM 1447 C CA . ASP A 1 191 ? 9.262 8.670 4.197 1.00 91.31 191 ASP A CA 1
ATOM 1448 C C . ASP A 1 191 ? 9.200 8.192 2.735 1.00 91.31 191 ASP A C 1
ATOM 1450 O O . ASP A 1 191 ? 10.062 8.547 1.928 1.00 91.31 191 ASP A O 1
ATOM 1454 N N . GLN A 1 192 ? 8.162 7.440 2.368 1.00 88.88 192 GLN A N 1
ATOM 1455 C CA . GLN A 1 192 ? 8.004 6.897 1.018 1.00 88.88 192 GLN A CA 1
ATOM 1456 C C . GLN A 1 192 ? 7.797 7.999 -0.029 1.00 88.88 192 GLN A C 1
ATOM 1458 O O . GLN A 1 192 ? 8.379 7.921 -1.112 1.00 88.88 192 GLN A O 1
ATOM 1463 N N . THR A 1 193 ? 7.082 9.075 0.302 1.00 86.56 193 THR A N 1
ATOM 1464 C CA . THR A 1 193 ? 6.971 10.273 -0.546 1.00 86.56 193 THR A CA 1
ATOM 1465 C C . THR A 1 193 ? 8.330 10.915 -0.792 1.00 86.56 193 THR A C 1
ATOM 1467 O O . THR A 1 193 ? 8.691 11.204 -1.937 1.00 86.56 193 THR A O 1
ATOM 1470 N N . GLN A 1 194 ? 9.134 11.092 0.260 1.00 86.44 194 GLN A N 1
ATOM 1471 C CA . GLN A 1 194 ? 10.468 11.673 0.127 1.00 86.44 194 GLN A CA 1
ATOM 1472 C C . GLN A 1 194 ? 11.403 10.781 -0.703 1.00 86.44 194 GLN A C 1
ATOM 1474 O O . GLN A 1 194 ? 12.217 11.286 -1.484 1.00 86.44 194 GLN A O 1
ATOM 1479 N N . ARG A 1 195 ? 11.289 9.460 -0.555 1.00 86.31 195 ARG A N 1
ATOM 1480 C CA . ARG A 1 195 ? 12.063 8.476 -1.319 1.00 86.31 195 ARG A CA 1
ATOM 1481 C C . ARG A 1 195 ? 11.676 8.445 -2.780 1.00 86.31 195 ARG A C 1
ATOM 1483 O O . ARG A 1 195 ? 12.567 8.533 -3.617 1.00 86.31 195 ARG A O 1
ATOM 1490 N N . PHE A 1 196 ? 10.385 8.418 -3.090 1.00 82.19 196 PHE A N 1
ATOM 1491 C CA . PHE A 1 196 ? 9.899 8.497 -4.464 1.00 82.19 196 PHE A CA 1
ATOM 1492 C C . PHE A 1 196 ? 10.418 9.767 -5.160 1.00 82.19 196 PHE A C 1
ATOM 1494 O O . PHE A 1 196 ? 10.986 9.708 -6.253 1.00 82.19 196 PHE A O 1
ATOM 1501 N N . ALA A 1 197 ? 10.354 10.913 -4.472 1.00 80.00 197 ALA A N 1
ATOM 1502 C CA . ALA A 1 197 ? 10.899 12.174 -4.975 1.00 80.00 197 ALA A CA 1
ATOM 1503 C C . ALA A 1 197 ? 12.428 12.149 -5.184 1.00 80.00 197 ALA A C 1
ATOM 1505 O O . ALA A 1 197 ? 12.942 12.847 -6.060 1.00 80.00 197 ALA A O 1
ATOM 1506 N N . ASN A 1 198 ? 13.171 11.364 -4.398 1.00 79.06 198 ASN A N 1
ATOM 1507 C CA . ASN A 1 198 ? 14.625 11.243 -4.519 1.00 79.06 198 ASN A CA 1
ATOM 1508 C C . ASN A 1 198 ? 15.071 10.158 -5.514 1.00 79.06 198 ASN A C 1
ATOM 1510 O O . ASN A 1 198 ? 16.156 10.285 -6.088 1.00 79.06 198 ASN A O 1
ATOM 1514 N N . ALA A 1 199 ? 14.244 9.139 -5.760 1.00 70.75 199 ALA A N 1
ATOM 1515 C CA . ALA A 1 199 ? 14.506 8.070 -6.721 1.00 70.75 199 ALA A CA 1
ATOM 1516 C C . ALA A 1 199 ? 14.673 8.633 -8.139 1.00 70.75 199 ALA A C 1
ATOM 1518 O O . ALA A 1 199 ? 15.661 8.332 -8.805 1.00 70.75 199 ALA A O 1
ATOM 1519 N N . SER A 1 200 ? 13.807 9.573 -8.537 1.00 61.38 200 SER A N 1
ATOM 1520 C CA . SER A 1 200 ? 13.931 10.317 -9.806 1.00 61.38 200 SER A CA 1
ATOM 1521 C C . SER A 1 200 ? 15.245 11.106 -9.953 1.00 61.38 200 SER A C 1
ATOM 1523 O O . SER A 1 200 ? 15.626 11.487 -11.054 1.00 61.38 200 SER A O 1
ATOM 1525 N N . LYS A 1 201 ? 15.962 11.346 -8.846 1.00 71.50 201 LYS A N 1
ATOM 1526 C CA . LYS A 1 201 ? 17.243 12.070 -8.794 1.00 71.50 201 LYS A CA 1
ATOM 1527 C C . LYS A 1 201 ? 18.440 11.138 -8.581 1.00 71.50 201 LYS A C 1
ATOM 1529 O O . LYS A 1 201 ? 19.532 11.629 -8.296 1.00 71.50 201 LYS A O 1
ATOM 1534 N N . GLY A 1 202 ? 18.238 9.817 -8.629 1.00 67.12 202 GLY A N 1
ATOM 1535 C CA . GLY A 1 202 ? 19.277 8.816 -8.369 1.00 67.12 202 GLY A CA 1
ATOM 1536 C C . GLY A 1 202 ? 19.807 8.821 -6.929 1.00 67.12 202 GLY A C 1
ATOM 1537 O O . GLY A 1 202 ? 20.914 8.352 -6.676 1.00 67.12 202 GLY A O 1
ATOM 1538 N N . LYS A 1 203 ? 19.056 9.382 -5.972 1.00 70.94 203 LYS A N 1
ATOM 1539 C CA . LYS A 1 203 ? 19.479 9.507 -4.569 1.00 70.94 203 LYS A CA 1
ATOM 1540 C C . LYS A 1 203 ? 18.679 8.557 -3.688 1.00 70.94 203 LYS A C 1
ATOM 1542 O O . LYS A 1 203 ? 17.644 8.931 -3.153 1.00 70.94 203 LYS A O 1
ATOM 1547 N N . MET A 1 204 ? 19.175 7.342 -3.482 1.00 70.44 204 MET A N 1
ATOM 1548 C CA . MET A 1 204 ? 18.580 6.429 -2.506 1.00 70.44 204 MET A CA 1
ATOM 1549 C C . MET A 1 204 ? 19.328 6.531 -1.176 1.00 70.44 204 MET A C 1
ATOM 1551 O O . MET A 1 204 ? 20.478 6.116 -1.063 1.00 70.44 204 MET A O 1
ATOM 1555 N N . VAL A 1 205 ? 18.686 7.132 -0.173 1.00 80.44 205 VAL A N 1
ATOM 1556 C CA . VAL A 1 205 ? 19.259 7.273 1.172 1.00 80.44 205 VAL A CA 1
ATOM 1557 C C . VAL A 1 205 ? 18.825 6.067 2.014 1.00 80.44 205 VAL A C 1
ATOM 1559 O O . VAL A 1 205 ? 17.623 5.809 2.105 1.00 80.44 205 VAL A O 1
ATOM 1562 N N . PRO A 1 206 ? 19.749 5.306 2.629 1.00 85.00 206 PRO A N 1
ATOM 1563 C CA . PRO A 1 206 ? 19.382 4.230 3.545 1.00 85.00 206 PRO A CA 1
ATOM 1564 C C . PRO A 1 206 ? 18.569 4.751 4.732 1.00 85.00 206 PRO A C 1
ATOM 1566 O O . PRO A 1 206 ? 18.787 5.872 5.195 1.00 85.00 206 PRO A O 1
ATOM 1569 N N . TRP A 1 207 ? 17.646 3.940 5.253 1.00 89.81 207 TRP A N 1
ATOM 1570 C CA . TRP A 1 207 ? 16.970 4.291 6.500 1.00 89.81 207 TRP A CA 1
ATOM 1571 C C . TRP A 1 207 ? 17.957 4.348 7.671 1.00 89.81 207 TRP A C 1
ATOM 1573 O O . TRP A 1 207 ? 18.839 3.489 7.762 1.00 89.81 207 TRP A O 1
ATOM 1583 N N . PRO A 1 208 ? 17.772 5.294 8.610 1.00 92.94 208 PRO A N 1
ATOM 1584 C CA . PRO A 1 208 ? 18.368 5.198 9.935 1.00 92.94 208 PRO A CA 1
ATOM 1585 C C . PRO A 1 208 ? 18.061 3.837 10.579 1.00 92.94 208 PRO A C 1
ATOM 1587 O O . PRO A 1 208 ? 16.967 3.294 10.407 1.00 92.94 208 PRO A O 1
ATOM 1590 N N . GLN A 1 209 ? 19.023 3.272 11.312 1.00 93.88 209 GLN A N 1
ATOM 1591 C CA . GLN A 1 209 ? 18.924 1.906 11.845 1.00 93.88 209 GLN A CA 1
ATOM 1592 C C . GLN A 1 209 ? 17.728 1.716 12.790 1.00 93.88 209 GLN A C 1
ATOM 1594 O O . GLN A 1 209 ? 17.091 0.664 12.803 1.00 93.88 209 GLN A O 1
ATOM 1599 N N . ASP A 1 210 ? 17.422 2.734 13.586 1.00 95.62 210 ASP A N 1
ATOM 1600 C CA . ASP A 1 210 ? 16.274 2.783 14.485 1.00 95.62 210 ASP A CA 1
ATOM 1601 C C . ASP A 1 210 ? 14.948 2.803 13.714 1.00 95.62 210 ASP A C 1
ATOM 1603 O O . ASP A 1 210 ? 14.037 2.044 14.047 1.00 95.62 210 ASP A O 1
ATOM 1607 N N . PHE A 1 211 ? 14.858 3.598 12.643 1.00 93.62 211 PHE A N 1
ATOM 1608 C CA . PHE A 1 211 ? 13.683 3.619 11.776 1.00 93.62 211 PHE A CA 1
ATOM 1609 C C . PHE A 1 211 ? 13.490 2.282 11.060 1.00 93.62 211 PHE A C 1
ATOM 1611 O O . PHE A 1 211 ? 12.400 1.720 11.096 1.00 93.62 211 PHE A O 1
ATOM 1618 N N . MET A 1 212 ? 14.561 1.733 10.486 1.00 91.94 212 MET A N 1
ATOM 1619 C CA . MET A 1 212 ? 14.558 0.422 9.844 1.00 91.94 212 MET A CA 1
ATOM 1620 C C . MET A 1 212 ? 14.071 -0.666 10.811 1.00 91.94 212 MET A C 1
ATOM 1622 O O . MET A 1 212 ? 13.149 -1.414 10.495 1.00 91.94 212 MET A O 1
ATOM 1626 N N . SER A 1 213 ? 14.640 -0.714 12.018 1.00 93.69 213 SER A N 1
ATOM 1627 C CA . SER A 1 213 ? 14.235 -1.652 13.069 1.00 93.69 213 SER A CA 1
ATOM 1628 C C . SER A 1 213 ? 12.755 -1.501 13.435 1.00 93.69 213 SER A C 1
ATOM 1630 O O . SER A 1 213 ? 12.033 -2.490 13.546 1.00 93.69 213 SER A O 1
ATOM 1632 N N . TRP A 1 214 ? 12.266 -0.264 13.558 1.00 95.19 214 TRP A N 1
ATOM 1633 C CA . TRP A 1 214 ? 10.858 0.016 13.836 1.00 95.19 214 TRP A CA 1
ATOM 1634 C C . TRP A 1 214 ? 9.920 -0.385 12.684 1.00 95.19 214 TRP A C 1
ATOM 1636 O O . TRP A 1 214 ? 8.821 -0.886 12.939 1.00 95.19 214 TRP A O 1
ATOM 1646 N N . VAL A 1 215 ? 10.334 -0.218 11.424 1.00 92.31 215 VAL A N 1
ATOM 1647 C CA . VAL A 1 215 ? 9.568 -0.701 10.265 1.00 92.31 215 VAL A CA 1
ATOM 1648 C C . VAL A 1 215 ? 9.486 -2.227 10.300 1.00 92.31 215 VAL A C 1
ATOM 1650 O O . VAL A 1 215 ? 8.379 -2.760 10.307 1.00 92.31 215 VAL A O 1
ATOM 1653 N N . PHE A 1 216 ? 10.617 -2.927 10.416 1.00 90.25 216 PHE A N 1
ATOM 1654 C CA . PHE A 1 216 ? 10.652 -4.395 10.389 1.00 90.25 216 PHE A CA 1
ATOM 1655 C C . PHE A 1 216 ? 10.022 -5.066 11.609 1.00 90.25 216 PHE A C 1
ATOM 1657 O O . PHE A 1 216 ? 9.561 -6.200 11.504 1.00 90.25 216 PHE A O 1
ATOM 1664 N N . LYS A 1 217 ? 9.961 -4.382 12.757 1.00 92.50 217 LYS A N 1
ATOM 1665 C CA . LYS A 1 217 ? 9.242 -4.883 13.934 1.00 92.50 217 LYS A CA 1
ATOM 1666 C C . LYS A 1 217 ? 7.747 -5.098 13.656 1.00 92.50 217 LYS A C 1
ATOM 1668 O O . LYS A 1 217 ? 7.154 -5.978 14.272 1.00 92.50 217 LYS A O 1
ATOM 1673 N N . GLY A 1 218 ? 7.156 -4.325 12.742 1.00 89.38 218 GLY A N 1
ATOM 1674 C CA . GLY A 1 218 ? 5.740 -4.452 12.399 1.00 89.38 218 GLY A CA 1
ATOM 1675 C C . GLY A 1 218 ? 4.793 -4.061 13.541 1.00 89.38 218 GLY A C 1
ATOM 1676 O O . GLY A 1 218 ? 5.137 -3.242 14.400 1.00 89.38 218 GLY A O 1
ATOM 1677 N N . VAL A 1 219 ? 3.599 -4.663 13.516 1.00 88.31 219 VAL A N 1
ATOM 1678 C CA . VAL A 1 219 ? 2.474 -4.472 14.454 1.00 88.31 219 VAL A CA 1
ATOM 1679 C C . VAL A 1 219 ? 2.053 -5.743 15.176 1.00 88.31 219 VAL A C 1
ATOM 1681 O O . VAL A 1 219 ? 2.161 -6.864 14.624 1.00 88.31 219 VAL A O 1
#

Organism: NCBI:txid420281

InterPro domains:
  IPR002938 FAD-binding domain [PF01494] (104-188)
  IPR036188 FAD/NAD(P)-binding domain superfamily [G3DSA:3.50.50.60] (55-210)
  IPR036188 FAD/NAD(P)-binding domain superfamily [SSF51905] (122-191)
  IPR050493 FAD-dependent Monooxygenases in Biosynthesis and Metabolism [PTHR13789] (112-214)

Foldseek 3Di:
DKWKFKFQDLPPQPLCVCVVVVPDDWPWDCQPPPQKTKTKDDPDPVRHRMTMIMIDGNDDDPPPQQAPVSVLVVDPDPDRDSVSVVVCVGRVSRPPPPTDGDPPPDPPQPAQDPVVCVVVVNFQDDDQQGDDAQSSRHNADPFPCVSVVRRVLLVVQLVVLVVVPDPDGNRVSRVVSGVVSSVVSVVVRVVRVVRNVCVSVVDHDDDDPVVVCVSVVGD

Secondary structure (DSSP, 8-state):
-EEEEEEE-TTS-TTTHHHHHT----EEE-TT-TTEEEEEEEE-TTSTTEEEEEEEESSPPPTT---HHHHHTT---SS--HHHHHHHHHHHHT-STT-------------S-HHHHHHTTTS--EETTEE--THHHHPPPSSSSHHHHHHHHHHHHHHHHHHT--SS-HHHHHHHHHHHHHHHHHHHHHHHHHHHHHHTTT--PPPPHHHHHHHHH--

Radius of gyration: 20.99 Å; chains: 1; bounding box: 44×42×56 Å

pLDDT: mean 72.68, std 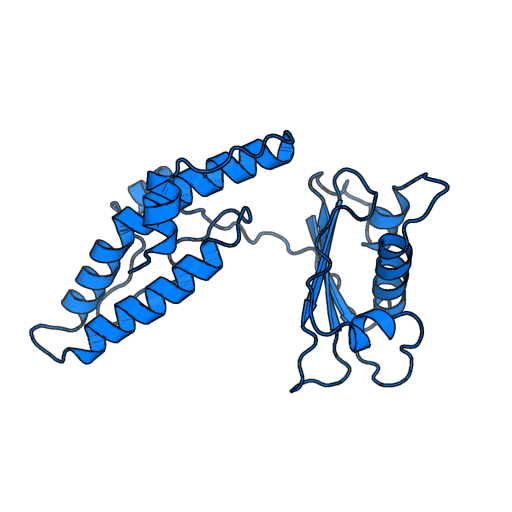16.14, range [43.66, 97.06]